Protein AF-A0A8I0FD23-F1 (afdb_monomer)

Nearest PDB structures (foldseek):
  3d9x-assembly1_B  TM=8.417E-01  e=7.459E-08  Bartonella henselae
  4lgo-assembly1_B  TM=8.859E-01  e=2.316E-07  Bartonella quintana
  3wpr-assembly1_C  TM=4.868E-01  e=1.868E-06  Acinetobacter sp. Tol 5
  3wpa-assembly1_A  TM=4.694E-01  e=5.800E-06  Acinetobacter sp. Tol 5
  3wpr-assembly1_B  TM=4.023E-01  e=1.562E-06  Acinetobacter sp. Tol 5

pLDDT: mean 94.12, std 9.34, range [46.56, 98.88]

Mean predicted aligned error: 7.98 Å

Sequence (191 aa):
VTNAAAAQNTANTAVTNAAAAQATADKGLNFSVNGGTADNVKLGETVNFADGTNTTAVYDPATNTYKYNVNDNIALTNAGSLTVGNTKVDNSGLTITGGPSVTTAGINAGNQKITNVTAGTISATSTDAVNGSQLNTTNQNVTTAQNTANTAVTNAAAAQNTANTAVTNAAAAQATADKGLNFSVNGGTAA

Organism: Acinetobacter baumannii (NCBI:txid470)

Secondary structure (DSSP, 8-state):
-HHHHHHHHHHHHHHHHHHHHHHHHTT-EEE-STT-PPEEE-TT--------SSEEEEEETTTTEEEEEE-SS----TT--EEETTEEEETTEEEETTS-EEETTEEE-TT------PPPP-STT--SPP-HHHHHHHHHHHHHHHHHHHHHHHHHHHHHHHHHHHHHHHHHHHHHHHHHT----------

Structure (mmCIF, N/CA/C/O backbone):
data_AF-A0A8I0FD23-F1
#
_entry.id   AF-A0A8I0FD23-F1
#
loop_
_atom_site.group_PDB
_atom_site.id
_atom_site.type_symbol
_atom_site.label_atom_id
_atom_site.label_alt_id
_atom_site.label_comp_id
_atom_site.label_asym_id
_atom_site.label_entity_id
_atom_site.label_seq_id
_atom_site.pdbx_PDB_ins_code
_atom_site.Cartn_x
_atom_site.Cartn_y
_atom_site.Cartn_z
_atom_site.occupancy
_atom_site.B_iso_or_equiv
_atom_site.auth_seq_id
_atom_site.auth_comp_id
_atom_site.auth_asym_id
_atom_site.auth_atom_id
_atom_site.pdbx_PDB_model_num
ATOM 1 N N . VAL A 1 1 ? 52.665 -0.390 -78.648 1.00 62.88 1 VAL A N 1
ATOM 2 C CA . VAL A 1 1 ? 52.697 -1.341 -77.507 1.00 62.88 1 VAL A CA 1
ATOM 3 C C . VAL A 1 1 ? 52.787 -0.617 -76.157 1.00 62.88 1 VAL A C 1
ATOM 5 O O . VAL A 1 1 ? 52.050 -0.968 -75.249 1.00 62.88 1 VAL A O 1
ATOM 8 N N . THR A 1 2 ? 53.585 0.451 -76.034 1.00 75.06 2 THR A N 1
ATOM 9 C CA . THR A 1 2 ? 53.741 1.278 -74.813 1.00 75.06 2 THR A CA 1
ATOM 10 C C . THR A 1 2 ? 52.455 1.949 -74.311 1.00 75.06 2 THR A C 1
ATOM 12 O O . THR A 1 2 ? 52.159 1.868 -73.123 1.00 75.06 2 THR A O 1
ATOM 15 N N . ASN A 1 3 ? 51.638 2.532 -75.196 1.00 83.94 3 ASN A N 1
ATOM 16 C CA . ASN A 1 3 ? 50.387 3.196 -74.784 1.00 83.94 3 ASN A CA 1
ATOM 17 C C . ASN A 1 3 ? 49.337 2.213 -74.232 1.00 83.94 3 ASN A C 1
ATOM 19 O O . ASN A 1 3 ? 48.588 2.559 -73.323 1.00 83.94 3 ASN A O 1
ATOM 23 N N . ALA A 1 4 ? 49.309 0.976 -74.744 1.00 91.50 4 ALA A N 1
ATOM 24 C CA . ALA A 1 4 ? 48.395 -0.066 -74.273 1.00 91.50 4 ALA A CA 1
ATOM 25 C C . ALA A 1 4 ? 48.777 -0.570 -72.870 1.00 91.50 4 ALA A C 1
ATOM 27 O O . ALA A 1 4 ? 47.907 -0.739 -72.021 1.00 91.50 4 ALA A O 1
ATOM 28 N N . ALA A 1 5 ? 50.077 -0.737 -72.598 1.00 92.12 5 ALA A N 1
ATOM 29 C CA . ALA A 1 5 ? 50.572 -1.135 -71.280 1.00 92.12 5 ALA A CA 1
ATOM 30 C C . ALA A 1 5 ? 50.314 -0.059 -70.208 1.00 92.12 5 ALA A C 1
ATOM 32 O O . ALA A 1 5 ? 49.890 -0.377 -69.099 1.00 92.12 5 ALA A O 1
ATOM 33 N N . ALA A 1 6 ? 50.512 1.222 -70.542 1.00 93.56 6 ALA A N 1
ATOM 34 C CA . ALA A 1 6 ? 50.201 2.329 -69.637 1.00 93.56 6 ALA A CA 1
ATOM 35 C C . ALA A 1 6 ? 48.700 2.387 -69.298 1.00 93.56 6 ALA A C 1
ATOM 37 O O . ALA A 1 6 ? 48.343 2.474 -68.124 1.00 93.56 6 ALA A O 1
ATOM 38 N N . ALA A 1 7 ? 47.826 2.256 -70.304 1.00 95.00 7 ALA A N 1
ATOM 39 C CA . ALA A 1 7 ? 46.378 2.209 -70.101 1.00 95.00 7 ALA A CA 1
ATOM 40 C C . ALA A 1 7 ? 45.951 1.021 -69.220 1.00 95.00 7 ALA A C 1
ATOM 42 O O . ALA A 1 7 ? 45.125 1.183 -68.322 1.00 95.00 7 ALA A O 1
ATOM 43 N N . GLN A 1 8 ? 46.552 -0.156 -69.427 1.00 96.06 8 GLN A N 1
ATOM 44 C CA . GLN A 1 8 ? 46.300 -1.329 -68.592 1.00 96.06 8 GLN A CA 1
ATOM 45 C C . GLN A 1 8 ? 46.730 -1.109 -67.134 1.00 96.06 8 GLN A C 1
ATOM 47 O O . GLN A 1 8 ? 45.977 -1.448 -66.224 1.00 96.06 8 GLN A O 1
ATOM 52 N N . ASN A 1 9 ? 47.888 -0.490 -66.891 1.00 95.56 9 ASN A N 1
ATOM 53 C CA . ASN A 1 9 ? 48.334 -0.170 -65.533 1.00 95.56 9 ASN A CA 1
ATOM 54 C C . ASN A 1 9 ? 47.385 0.809 -64.831 1.00 95.56 9 ASN A C 1
ATOM 56 O O . ASN A 1 9 ? 47.021 0.584 -63.679 1.00 95.56 9 ASN A O 1
ATOM 60 N N . THR A 1 10 ? 46.933 1.862 -65.519 1.00 96.44 10 THR A N 1
ATOM 61 C CA . THR A 1 10 ? 45.932 2.789 -64.970 1.00 96.44 10 THR A CA 1
ATOM 62 C C . THR A 1 10 ? 44.624 2.070 -64.633 1.00 96.44 10 THR A C 1
ATOM 64 O O . THR A 1 10 ? 44.081 2.287 -63.550 1.00 96.44 10 THR A O 1
ATOM 67 N N . ALA A 1 11 ? 44.143 1.180 -65.509 1.00 97.12 11 ALA A N 1
ATOM 68 C CA . ALA A 1 11 ? 42.941 0.386 -65.258 1.00 97.12 11 ALA A CA 1
ATOM 69 C C . ALA A 1 11 ? 43.103 -0.541 -64.039 1.00 97.12 11 ALA A C 1
ATOM 71 O O . ALA A 1 11 ? 42.230 -0.574 -63.174 1.00 97.12 11 ALA A O 1
ATOM 72 N N . ASN A 1 12 ? 44.241 -1.228 -63.916 1.00 96.88 12 ASN A N 1
ATOM 73 C CA . ASN A 1 12 ? 44.537 -2.092 -62.770 1.00 96.88 12 ASN A CA 1
ATOM 74 C C . ASN A 1 12 ? 44.584 -1.304 -61.451 1.00 96.88 12 ASN A C 1
ATOM 76 O O . ASN A 1 12 ? 44.035 -1.752 -60.441 1.00 96.88 12 ASN A O 1
ATOM 80 N N . THR A 1 13 ? 45.184 -0.109 -61.458 1.00 97.94 13 THR A N 1
ATOM 81 C CA . THR A 1 13 ? 45.195 0.793 -60.296 1.00 97.94 13 THR A CA 1
ATOM 82 C C . THR A 1 13 ? 43.781 1.238 -59.928 1.00 97.94 13 THR A C 1
ATOM 84 O O . THR A 1 13 ? 43.418 1.211 -58.755 1.00 97.94 13 THR A O 1
ATOM 87 N N . ALA A 1 14 ? 42.952 1.597 -60.912 1.00 97.81 14 ALA A N 1
ATOM 88 C CA . ALA A 1 14 ? 41.566 1.990 -60.668 1.00 97.81 14 ALA A CA 1
ATOM 89 C C . ALA A 1 14 ? 40.742 0.846 -60.050 1.00 97.81 14 ALA A C 1
ATOM 91 O O . ALA A 1 14 ? 40.029 1.071 -59.074 1.00 97.81 14 ALA A O 1
ATOM 92 N N . VAL A 1 15 ? 40.889 -0.383 -60.555 1.00 98.00 15 VAL A N 1
ATOM 93 C CA . VAL A 1 15 ? 40.237 -1.579 -59.991 1.00 98.00 15 VAL A CA 1
ATOM 94 C C . VAL A 1 15 ? 40.710 -1.847 -58.561 1.00 98.00 15 VAL A C 1
ATOM 96 O O . VAL A 1 15 ? 39.890 -2.097 -57.681 1.00 98.00 15 VAL A O 1
ATOM 99 N N . THR A 1 16 ? 42.017 -1.740 -58.305 1.00 98.06 16 THR A N 1
ATOM 100 C CA . THR A 1 16 ? 42.590 -1.915 -56.959 1.00 98.06 16 THR A CA 1
ATOM 101 C C . THR A 1 16 ? 42.028 -0.883 -55.982 1.00 98.06 16 THR A C 1
ATOM 103 O O . THR A 1 16 ? 41.603 -1.232 -54.881 1.00 98.06 16 THR A O 1
ATOM 106 N N . ASN A 1 17 ? 41.952 0.381 -56.403 1.00 98.00 17 ASN A N 1
ATOM 107 C CA . ASN A 1 17 ? 41.389 1.455 -55.591 1.00 98.00 17 ASN A CA 1
ATOM 108 C C . ASN A 1 17 ? 39.891 1.244 -55.331 1.00 98.00 17 ASN A C 1
ATOM 110 O O . ASN A 1 17 ? 39.439 1.446 -54.206 1.00 98.00 17 ASN A O 1
ATOM 114 N N . ALA A 1 18 ? 39.128 0.798 -56.335 1.00 98.19 18 ALA A N 1
ATOM 115 C CA . ALA A 1 18 ? 37.709 0.487 -56.183 1.00 98.19 18 ALA A CA 1
ATOM 116 C C . ALA A 1 18 ? 37.480 -0.669 -55.195 1.00 98.19 18 ALA A C 1
ATOM 118 O O . ALA A 1 18 ? 36.626 -0.563 -54.318 1.00 98.19 18 ALA A O 1
ATOM 119 N N . ALA A 1 19 ? 38.282 -1.734 -55.273 1.00 97.94 19 ALA A N 1
ATOM 120 C CA . ALA A 1 19 ? 38.214 -2.852 -54.334 1.00 97.94 19 ALA A CA 1
ATOM 121 C C . ALA A 1 19 ? 38.568 -2.427 -52.898 1.00 97.94 19 ALA A C 1
ATOM 123 O O . ALA A 1 19 ? 37.892 -2.824 -51.951 1.00 97.94 19 ALA A O 1
ATOM 124 N N . ALA A 1 20 ? 39.589 -1.580 -52.723 1.00 98.00 20 ALA A N 1
ATOM 125 C CA . ALA A 1 20 ? 39.961 -1.045 -51.413 1.00 98.00 20 ALA A CA 1
ATOM 126 C C . ALA A 1 20 ? 38.875 -0.123 -50.825 1.00 98.00 20 ALA A C 1
ATOM 128 O O . ALA A 1 20 ? 38.593 -0.177 -49.624 1.00 98.00 20 ALA A O 1
ATOM 129 N N . ALA A 1 21 ? 38.242 0.700 -51.668 1.00 96.81 21 ALA A N 1
ATOM 130 C CA . ALA A 1 21 ? 37.115 1.539 -51.277 1.00 96.81 21 ALA A CA 1
ATOM 131 C C . ALA A 1 21 ? 35.906 0.688 -50.862 1.00 96.81 21 ALA A C 1
ATOM 133 O O . ALA A 1 21 ? 35.333 0.934 -49.803 1.00 96.81 21 ALA A O 1
ATOM 134 N N . GLN A 1 22 ? 35.586 -0.357 -51.631 1.00 96.25 22 GLN A N 1
ATOM 135 C CA . GLN A 1 22 ? 34.524 -1.307 -51.303 1.00 96.25 22 GLN A CA 1
ATOM 136 C C . GLN A 1 22 ? 34.799 -2.014 -49.971 1.00 96.25 22 GLN A C 1
ATOM 138 O O . GLN A 1 22 ? 33.958 -1.974 -49.083 1.00 96.25 22 GLN A O 1
ATOM 143 N N . ALA A 1 23 ? 36.006 -2.551 -49.769 1.00 96.00 23 ALA A N 1
ATOM 144 C CA . ALA A 1 23 ? 36.390 -3.191 -48.509 1.00 96.00 23 ALA A CA 1
ATOM 145 C C . ALA A 1 23 ? 36.341 -2.230 -47.308 1.00 96.00 23 ALA A C 1
ATOM 147 O O . ALA A 1 23 ? 36.147 -2.659 -46.174 1.00 96.00 23 ALA A O 1
ATOM 148 N N . THR A 1 24 ? 36.536 -0.928 -47.535 1.00 95.12 24 THR A N 1
ATOM 149 C CA . THR A 1 24 ? 36.392 0.098 -46.493 1.00 95.12 24 THR A CA 1
ATOM 150 C C . THR A 1 24 ? 34.924 0.406 -46.211 1.00 95.12 24 THR A C 1
ATOM 152 O O . THR A 1 24 ? 34.553 0.494 -45.045 1.00 95.12 24 THR A O 1
ATOM 155 N N . ALA A 1 25 ? 34.084 0.517 -47.243 1.00 95.44 25 ALA A N 1
ATOM 156 C CA . ALA A 1 25 ? 32.638 0.683 -47.09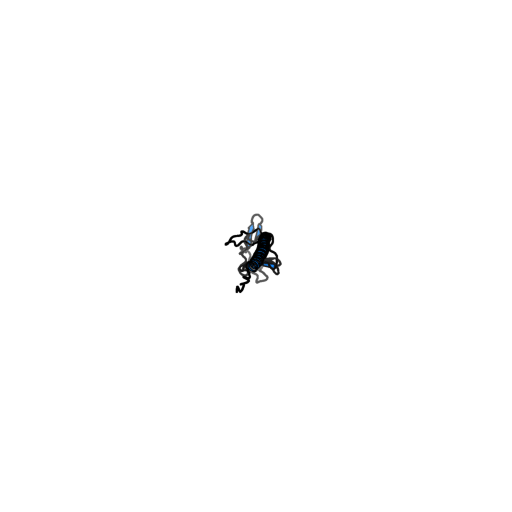9 1.00 95.44 25 ALA A CA 1
ATOM 157 C C . ALA A 1 25 ? 31.988 -0.524 -46.396 1.00 95.44 25 ALA A C 1
ATOM 159 O O . ALA A 1 25 ? 31.153 -0.341 -45.512 1.00 95.44 25 ALA A O 1
ATOM 160 N N . ASP A 1 26 ? 32.438 -1.740 -46.719 1.00 93.62 26 ASP A N 1
ATOM 161 C CA . ASP A 1 26 ? 31.982 -2.998 -46.116 1.00 93.62 26 ASP A CA 1
ATOM 162 C C . ASP A 1 26 ? 32.380 -3.151 -44.642 1.00 93.62 26 ASP A C 1
ATOM 164 O O . ASP A 1 26 ? 31.841 -4.017 -43.960 1.00 93.62 26 ASP A O 1
ATOM 168 N N . LYS A 1 27 ? 33.288 -2.318 -44.110 1.00 94.31 27 LYS A N 1
ATOM 169 C CA . LYS A 1 27 ? 33.536 -2.300 -42.659 1.00 94.31 27 LYS A CA 1
ATOM 170 C C . LYS A 1 27 ? 32.329 -1.775 -41.885 1.00 94.31 27 LYS A C 1
ATOM 172 O O . LYS A 1 27 ? 32.144 -2.210 -40.750 1.00 94.31 27 LYS A O 1
ATOM 177 N N . GLY A 1 28 ? 31.530 -0.885 -42.484 1.00 94.25 28 GLY A N 1
ATOM 178 C CA . GLY A 1 28 ? 30.305 -0.348 -41.890 1.00 94.25 28 GLY A CA 1
ATOM 179 C C . GLY A 1 28 ? 30.484 0.191 -40.466 1.00 94.25 28 GLY A C 1
ATOM 180 O O . GLY A 1 28 ? 31.562 0.653 -40.078 1.00 94.25 28 GLY A O 1
ATOM 181 N N . LEU A 1 29 ? 29.411 0.109 -39.681 1.00 96.50 29 LEU A N 1
ATOM 182 C CA . LEU A 1 29 ? 29.404 0.322 -38.237 1.00 96.50 29 LEU A CA 1
ATOM 183 C C . LEU A 1 29 ? 28.932 -0.954 -37.538 1.00 96.50 29 LEU A C 1
ATOM 185 O O . LEU A 1 29 ? 27.908 -1.522 -37.898 1.00 96.50 29 LEU A O 1
ATOM 189 N N . ASN A 1 30 ? 29.662 -1.395 -36.516 1.00 95.06 30 ASN A N 1
ATOM 190 C CA . ASN A 1 30 ? 29.306 -2.587 -35.749 1.00 95.06 30 ASN A CA 1
ATOM 191 C C . ASN A 1 30 ? 28.541 -2.200 -34.477 1.00 95.06 30 ASN A C 1
ATOM 193 O O . ASN A 1 30 ? 29.100 -1.517 -33.617 1.00 95.06 30 ASN A O 1
ATOM 197 N N . PHE A 1 31 ? 27.303 -2.673 -34.327 1.00 95.94 31 PHE A N 1
ATOM 198 C CA . PHE A 1 31 ? 26.481 -2.488 -33.128 1.00 95.94 31 PHE A CA 1
ATOM 199 C C . PHE A 1 31 ? 26.349 -3.810 -32.376 1.00 95.94 31 PHE A C 1
ATOM 201 O O . PHE A 1 31 ? 25.935 -4.811 -32.943 1.00 95.94 31 PHE A O 1
ATOM 208 N N . SER A 1 32 ? 26.677 -3.828 -31.085 1.00 96.25 32 SER A N 1
ATOM 209 C CA . SER A 1 32 ? 26.458 -4.997 -30.225 1.00 96.25 32 SER A CA 1
ATOM 210 C C . SER A 1 32 ? 25.665 -4.591 -28.990 1.00 96.25 32 SER A C 1
ATOM 212 O O . SER A 1 32 ? 25.827 -3.488 -28.468 1.00 96.25 32 SER A O 1
ATOM 214 N N . VAL A 1 33 ? 24.802 -5.488 -28.520 1.00 95.00 33 VAL A N 1
ATOM 215 C CA . VAL A 1 33 ? 24.004 -5.288 -27.307 1.00 95.00 33 VAL A CA 1
ATOM 216 C C . VAL A 1 33 ? 24.545 -6.213 -26.227 1.00 95.00 33 VAL A C 1
ATOM 218 O O . VAL A 1 33 ? 24.646 -7.420 -26.440 1.00 95.00 33 VAL A O 1
ATOM 221 N N . ASN A 1 34 ? 24.913 -5.645 -25.075 1.00 94.69 34 ASN A N 1
ATOM 222 C CA . ASN A 1 34 ? 25.415 -6.377 -23.905 1.00 94.69 34 ASN A CA 1
ATOM 223 C C . ASN A 1 34 ? 26.571 -7.351 -24.218 1.00 94.69 34 ASN A C 1
ATOM 225 O O . ASN A 1 34 ? 26.647 -8.435 -23.646 1.00 94.69 34 ASN A O 1
ATOM 229 N N . GLY A 1 35 ? 27.461 -6.977 -25.145 1.00 94.00 35 GLY A N 1
ATOM 230 C CA . GLY A 1 35 ? 28.606 -7.803 -25.544 1.00 94.00 35 GLY A CA 1
ATOM 231 C C . GLY A 1 35 ? 28.260 -9.031 -26.398 1.00 94.00 35 GLY A C 1
ATOM 232 O O . GLY A 1 35 ? 29.106 -9.907 -26.554 1.00 94.00 35 GLY A O 1
ATOM 233 N N . GLY A 1 36 ? 27.038 -9.116 -26.935 1.00 96.62 36 GLY A N 1
ATOM 234 C CA . GLY A 1 36 ? 26.638 -10.156 -27.885 1.00 96.62 36 GLY A CA 1
ATOM 235 C C . GLY A 1 36 ? 27.258 -9.993 -29.279 1.00 96.62 36 GLY A C 1
ATOM 236 O O . GLY A 1 36 ? 28.095 -9.121 -29.517 1.00 96.62 36 GLY A O 1
ATOM 237 N N . THR A 1 37 ? 26.824 -10.835 -30.222 1.00 96.88 37 THR A N 1
ATOM 238 C CA . THR A 1 37 ? 27.234 -10.753 -31.633 1.00 96.88 37 THR A CA 1
ATOM 239 C C . THR A 1 37 ? 26.943 -9.367 -32.199 1.00 96.88 37 THR A C 1
ATOM 241 O O . THR A 1 37 ? 25.845 -8.841 -32.022 1.00 96.88 37 THR A O 1
ATOM 244 N N . ALA A 1 38 ? 27.933 -8.779 -32.871 1.00 96.44 38 ALA A N 1
ATOM 245 C CA . ALA A 1 38 ? 27.762 -7.491 -33.520 1.00 96.44 38 ALA A CA 1
ATOM 246 C C . ALA A 1 38 ? 26.942 -7.626 -34.808 1.00 96.44 38 ALA A C 1
ATOM 248 O O . ALA A 1 38 ? 27.197 -8.519 -35.617 1.00 96.44 38 ALA A O 1
ATOM 249 N N . ASP A 1 39 ? 26.006 -6.705 -34.998 1.00 96.25 39 ASP A N 1
ATOM 250 C CA . ASP A 1 39 ? 25.360 -6.436 -36.273 1.00 96.25 39 ASP A CA 1
ATOM 251 C C . ASP A 1 39 ? 26.203 -5.426 -37.061 1.00 96.25 39 ASP A C 1
ATOM 253 O O . ASP A 1 39 ? 26.568 -4.368 -36.535 1.00 96.25 39 ASP A O 1
ATOM 257 N N . ASN A 1 40 ? 26.564 -5.776 -38.296 1.00 95.62 40 ASN A N 1
ATOM 258 C CA . ASN A 1 40 ? 27.386 -4.935 -39.160 1.00 95.62 40 ASN A CA 1
ATOM 259 C C . ASN A 1 40 ? 26.484 -4.106 -40.072 1.00 95.62 40 ASN A C 1
ATOM 261 O O . ASN A 1 40 ? 26.098 -4.556 -41.147 1.00 95.62 40 ASN A O 1
ATOM 265 N N . VAL A 1 41 ? 26.187 -2.885 -39.636 1.00 96.81 41 VAL A N 1
ATOM 266 C CA . VAL A 1 41 ? 25.346 -1.941 -40.367 1.00 96.81 41 VAL A CA 1
ATOM 267 C C . VAL A 1 41 ? 26.162 -1.308 -41.487 1.00 96.81 41 VAL A C 1
ATOM 269 O O . VAL A 1 41 ? 27.116 -0.558 -41.240 1.00 96.81 41 VAL A O 1
ATOM 272 N N . LYS A 1 42 ? 25.800 -1.604 -42.731 1.00 94.50 42 LYS A N 1
ATOM 273 C CA . LYS A 1 42 ? 26.497 -1.102 -43.921 1.00 94.50 42 LYS A CA 1
ATOM 274 C C . LYS A 1 42 ? 26.113 0.339 -44.242 1.00 94.50 42 LYS A C 1
ATOM 276 O O . LYS A 1 42 ? 25.090 0.862 -43.805 1.00 94.50 42 LYS A O 1
ATOM 281 N N . LEU A 1 43 ? 26.934 1.003 -45.059 1.00 95.00 43 LEU A N 1
ATOM 282 C CA . LEU A 1 43 ? 26.605 2.340 -45.557 1.00 95.00 43 LEU A CA 1
ATOM 283 C C . LEU A 1 43 ? 25.284 2.311 -46.344 1.00 95.00 43 LEU A C 1
ATOM 285 O O . LEU A 1 43 ? 25.144 1.553 -47.301 1.00 95.00 43 LEU A O 1
ATOM 289 N N . GLY A 1 44 ? 24.339 3.166 -45.947 1.00 92.75 44 GLY A N 1
ATOM 290 C CA . GLY A 1 44 ? 23.003 3.256 -46.544 1.00 92.75 44 GLY A CA 1
ATOM 291 C C . GLY A 1 44 ? 21.928 2.420 -45.841 1.00 92.75 44 GLY A C 1
ATOM 292 O O . GLY A 1 44 ? 20.749 2.600 -46.139 1.00 92.75 44 GLY A O 1
ATOM 293 N N . GLU A 1 45 ? 22.296 1.557 -44.891 1.00 96.25 45 GLU A N 1
ATOM 294 C CA . GLU A 1 45 ? 21.323 0.865 -44.042 1.00 96.25 45 GLU A CA 1
ATOM 295 C C . GLU A 1 45 ? 20.741 1.800 -42.970 1.00 96.25 45 GLU A C 1
ATOM 297 O O . GLU A 1 45 ? 21.354 2.789 -42.566 1.00 96.25 45 GLU A O 1
ATOM 302 N N . THR A 1 46 ? 19.524 1.492 -42.517 1.00 94.25 46 THR A N 1
ATOM 303 C CA . THR A 1 46 ? 18.823 2.253 -41.474 1.00 94.25 46 THR A CA 1
ATOM 304 C C . THR A 1 46 ? 18.763 1.442 -40.190 1.00 94.25 46 THR A C 1
ATOM 306 O O . THR A 1 46 ? 18.254 0.324 -40.188 1.00 94.25 46 THR A O 1
ATOM 309 N N . VAL A 1 47 ? 19.210 2.036 -39.083 1.00 93.88 47 VAL A N 1
ATOM 310 C CA . VAL A 1 47 ? 18.998 1.496 -37.735 1.00 93.88 47 VAL A CA 1
ATOM 311 C C . VAL A 1 47 ? 17.732 2.116 -37.160 1.00 93.88 47 VAL A C 1
ATOM 313 O O . VAL A 1 47 ? 17.635 3.336 -37.042 1.00 93.88 47 VAL A O 1
ATOM 316 N N . ASN A 1 48 ? 16.762 1.278 -36.800 1.00 93.06 48 ASN A N 1
ATOM 317 C CA . ASN A 1 48 ? 15.512 1.732 -36.202 1.00 93.06 48 ASN A CA 1
ATOM 318 C C . ASN A 1 48 ? 15.570 1.635 -34.670 1.00 93.06 48 ASN A C 1
ATOM 320 O O . ASN A 1 48 ? 15.754 0.546 -34.128 1.00 93.06 48 ASN A O 1
ATOM 324 N N . PHE A 1 49 ? 15.355 2.754 -33.976 1.00 93.56 49 PHE A N 1
ATOM 325 C CA . PHE A 1 49 ? 15.165 2.781 -32.524 1.00 93.56 49 PHE A CA 1
ATOM 326 C C . PHE A 1 49 ? 13.667 2.734 -32.233 1.00 93.56 49 PHE A C 1
ATOM 328 O O . PHE A 1 49 ? 12.954 3.699 -32.488 1.00 93.56 49 PHE A O 1
ATOM 335 N N . ALA A 1 50 ? 13.191 1.589 -31.753 1.00 94.75 50 ALA A N 1
ATOM 336 C CA . ALA A 1 50 ? 11.780 1.372 -31.465 1.00 94.75 50 ALA A CA 1
ATOM 337 C C . ALA A 1 50 ? 11.462 1.603 -29.984 1.00 94.75 50 ALA A C 1
ATOM 339 O O . ALA A 1 50 ? 12.311 1.397 -29.112 1.00 94.75 50 ALA A O 1
ATOM 340 N N . ASP A 1 51 ? 10.210 1.959 -29.709 1.00 96.44 51 ASP A N 1
ATOM 341 C CA . ASP A 1 51 ? 9.677 1.981 -28.352 1.00 96.44 51 ASP A CA 1
ATOM 342 C C . ASP A 1 51 ? 9.712 0.576 -27.731 1.00 96.44 51 ASP A C 1
ATOM 344 O O . ASP A 1 51 ? 9.456 -0.441 -28.384 1.00 96.44 51 ASP A O 1
ATOM 348 N N . GLY A 1 52 ? 10.016 0.528 -26.438 1.00 93.75 52 GLY A N 1
ATOM 349 C CA . GLY A 1 52 ? 9.849 -0.657 -25.609 1.00 93.75 52 GLY A CA 1
ATOM 350 C C . GLY A 1 52 ? 8.507 -0.624 -24.880 1.00 93.75 52 GLY A C 1
ATOM 351 O O . GLY A 1 52 ? 7.769 0.355 -24.931 1.00 93.75 52 GLY A O 1
ATOM 352 N N . THR A 1 53 ? 8.202 -1.665 -24.104 1.00 93.50 53 THR A N 1
ATOM 353 C CA . THR A 1 53 ? 6.981 -1.688 -23.274 1.00 93.50 53 THR A CA 1
ATOM 354 C C . THR A 1 53 ? 6.893 -0.491 -22.317 1.00 93.50 53 THR A C 1
ATOM 356 O O . THR A 1 53 ? 5.812 0.044 -22.091 1.00 93.50 53 THR A O 1
ATOM 359 N N . ASN A 1 54 ? 8.033 -0.070 -21.764 1.00 95.25 54 ASN A N 1
ATOM 360 C CA . ASN A 1 54 ? 8.126 0.931 -20.697 1.00 95.25 54 ASN A CA 1
ATOM 361 C C . ASN A 1 54 ? 8.982 2.149 -21.072 1.00 95.25 54 ASN A C 1
ATOM 363 O O . ASN A 1 54 ? 9.202 3.021 -20.232 1.00 95.25 54 ASN A O 1
ATOM 367 N N . THR A 1 55 ? 9.496 2.201 -22.300 1.00 97.06 55 THR A N 1
ATOM 368 C CA . THR A 1 55 ? 10.398 3.260 -22.759 1.00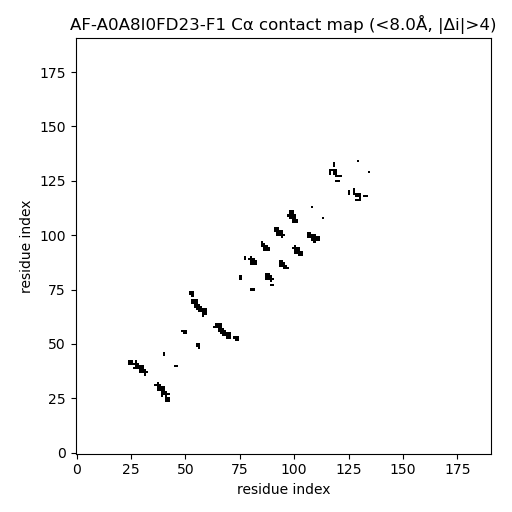 97.06 55 THR A CA 1
ATOM 369 C C . THR A 1 55 ? 10.004 3.738 -24.140 1.00 97.06 55 THR A C 1
ATOM 371 O O . THR A 1 55 ? 9.626 2.926 -24.979 1.00 97.06 55 THR A O 1
ATOM 374 N N . THR A 1 56 ? 10.180 5.026 -24.399 1.00 97.06 56 THR A N 1
ATOM 375 C CA . THR A 1 56 ? 9.999 5.627 -25.723 1.00 97.06 56 THR A CA 1
ATOM 376 C C . THR A 1 56 ? 11.323 6.093 -26.305 1.00 97.06 56 THR A C 1
ATOM 378 O O . THR A 1 56 ? 12.252 6.429 -25.562 1.00 97.06 56 THR A O 1
ATOM 381 N N . ALA A 1 57 ? 11.396 6.122 -27.632 1.00 97.56 57 ALA A N 1
ATOM 382 C CA . ALA A 1 57 ? 12.489 6.695 -28.400 1.00 97.56 57 ALA A CA 1
ATOM 383 C C . ALA A 1 57 ? 11.920 7.652 -29.459 1.00 97.56 57 ALA A C 1
ATOM 385 O O . ALA A 1 57 ? 11.151 7.254 -30.329 1.00 97.56 57 ALA A O 1
ATOM 386 N N . VAL A 1 58 ? 12.301 8.930 -29.403 1.00 96.38 58 VAL A N 1
ATOM 387 C CA . VAL A 1 58 ? 11.799 9.962 -30.325 1.00 96.38 58 VAL A CA 1
ATOM 388 C C . VAL A 1 58 ? 12.961 10.715 -30.958 1.00 96.38 58 VAL A C 1
ATOM 390 O O . VAL A 1 58 ? 13.822 11.246 -30.256 1.00 96.38 58 VAL A O 1
ATOM 393 N N . TYR A 1 59 ? 12.966 10.807 -32.288 1.00 96.44 59 TYR A N 1
ATOM 394 C CA . TYR A 1 59 ? 13.881 11.679 -33.020 1.00 96.44 59 TYR A CA 1
ATOM 395 C C . TYR A 1 59 ? 13.313 13.100 -33.120 1.00 96.44 59 TYR A C 1
ATOM 397 O O . TYR A 1 59 ? 12.198 13.305 -33.598 1.00 96.44 59 TYR A O 1
ATOM 405 N N . ASP A 1 60 ? 14.096 14.083 -32.682 1.00 96.81 60 ASP A N 1
ATOM 406 C CA . ASP A 1 60 ? 13.808 15.506 -32.819 1.00 96.81 60 ASP A CA 1
ATOM 407 C C . ASP A 1 60 ? 14.676 16.107 -33.944 1.00 96.81 60 ASP A C 1
ATOM 409 O O . ASP A 1 60 ? 15.867 16.375 -33.730 1.00 96.81 60 ASP A O 1
ATOM 413 N N . PRO A 1 61 ? 14.106 16.348 -35.142 1.00 96.62 61 PRO A N 1
ATOM 414 C CA . PRO A 1 61 ? 14.856 16.865 -36.285 1.00 96.62 61 PRO A CA 1
ATOM 415 C C . PRO A 1 61 ? 15.295 18.322 -36.118 1.00 96.62 61 PRO A C 1
ATOM 417 O O . PRO A 1 61 ? 16.245 18.742 -36.773 1.00 96.62 61 PRO A O 1
ATOM 420 N N . ALA A 1 62 ? 14.648 19.103 -35.246 1.00 97.62 62 ALA A N 1
ATOM 421 C CA . ALA A 1 62 ? 15.006 20.507 -35.050 1.00 97.62 62 ALA A CA 1
ATOM 422 C C . ALA A 1 62 ? 16.346 20.655 -34.315 1.00 97.62 62 ALA A C 1
ATOM 424 O O . ALA A 1 62 ? 17.083 21.613 -34.542 1.00 97.62 62 ALA A O 1
ATOM 425 N N . THR A 1 63 ? 16.662 19.697 -33.441 1.00 97.06 63 THR A N 1
ATOM 426 C CA . THR A 1 63 ? 17.900 19.678 -32.647 1.00 97.06 63 THR A CA 1
ATOM 427 C C . THR A 1 63 ? 18.867 18.573 -33.066 1.00 97.06 63 THR A C 1
ATOM 429 O O . THR A 1 63 ? 19.979 18.509 -32.546 1.00 97.06 63 THR A O 1
ATOM 432 N N . ASN A 1 64 ? 18.460 17.715 -34.005 1.00 96.19 64 ASN A N 1
ATOM 433 C CA . ASN A 1 64 ? 19.165 16.496 -34.382 1.00 96.19 64 ASN A CA 1
ATOM 434 C C . ASN A 1 64 ? 19.485 15.603 -33.164 1.00 96.19 64 ASN A C 1
ATOM 436 O O . ASN A 1 64 ? 20.607 15.117 -33.011 1.00 96.19 64 ASN A O 1
ATOM 440 N N . THR A 1 65 ? 18.503 15.415 -32.274 1.00 96.62 65 THR A N 1
ATOM 441 C CA . THR A 1 65 ? 18.651 14.607 -31.052 1.00 96.62 65 THR A CA 1
ATOM 442 C C . THR A 1 65 ? 17.715 13.408 -31.038 1.00 96.62 65 THR A C 1
ATOM 444 O O . THR A 1 65 ? 16.606 13.455 -31.562 1.00 96.62 65 THR A O 1
ATOM 447 N N . TYR A 1 66 ? 18.162 12.330 -30.399 1.00 95.88 66 TYR A N 1
ATOM 448 C CA . TYR A 1 66 ? 17.341 11.164 -30.087 1.00 95.88 66 TYR A CA 1
ATOM 449 C C . TYR A 1 66 ? 17.044 11.193 -28.591 1.00 95.88 66 TYR A C 1
ATOM 451 O O . TYR A 1 66 ? 17.961 11.133 -27.770 1.00 95.88 66 TYR A O 1
ATOM 459 N N . LYS A 1 67 ? 15.771 11.347 -28.241 1.00 95.56 67 LYS A N 1
ATOM 460 C CA . LYS A 1 67 ? 15.295 11.435 -26.862 1.00 95.56 67 LYS A CA 1
ATOM 461 C C . LYS A 1 67 ? 14.784 10.076 -26.424 1.00 95.56 67 LYS A C 1
ATOM 463 O O . LYS A 1 67 ? 14.042 9.433 -27.160 1.00 95.56 67 LYS A O 1
ATOM 468 N N . TYR A 1 68 ? 15.169 9.683 -25.217 1.00 97.00 68 TYR A N 1
ATOM 469 C CA . TYR A 1 68 ? 14.698 8.465 -24.580 1.00 97.00 68 TYR A CA 1
ATOM 470 C C . TYR A 1 68 ? 14.002 8.822 -23.283 1.00 97.00 68 TYR A C 1
ATOM 472 O O . TYR A 1 68 ? 14.553 9.552 -22.455 1.00 97.00 68 TYR A O 1
ATOM 480 N N . ASN A 1 69 ? 12.807 8.282 -23.100 1.00 96.12 69 ASN A N 1
ATOM 481 C CA . ASN A 1 69 ? 12.000 8.528 -21.921 1.00 96.12 69 ASN A CA 1
ATOM 482 C C . ASN A 1 69 ? 11.492 7.209 -21.351 1.00 96.12 69 ASN A C 1
ATOM 484 O O . ASN A 1 69 ? 11.344 6.210 -22.051 1.00 96.12 69 ASN A O 1
ATOM 488 N N . VAL A 1 70 ? 11.224 7.228 -20.052 1.00 96.75 70 VAL A N 1
ATOM 489 C CA . VAL A 1 70 ? 10.438 6.201 -19.375 1.00 96.75 70 VAL A CA 1
ATOM 490 C C . VAL A 1 70 ? 8.975 6.620 -19.490 1.00 96.75 70 VAL A C 1
ATOM 492 O O . VAL A 1 70 ? 8.670 7.806 -19.363 1.00 96.75 70 VAL A O 1
ATOM 495 N N . ASN A 1 71 ? 8.088 5.673 -19.776 1.00 95.75 71 ASN A N 1
ATOM 496 C CA . ASN A 1 71 ? 6.657 5.947 -19.877 1.00 95.75 71 ASN A CA 1
ATOM 497 C C . ASN A 1 71 ? 6.097 6.397 -18.518 1.00 95.75 71 ASN A C 1
ATOM 499 O O . ASN A 1 71 ? 6.558 5.937 -17.476 1.00 95.75 71 ASN A O 1
ATOM 503 N N . ASP A 1 72 ? 5.057 7.234 -18.520 1.00 95.38 72 ASP A N 1
ATOM 504 C CA . ASP A 1 72 ? 4.382 7.631 -17.273 1.00 95.38 72 ASP A CA 1
ATOM 505 C C . ASP A 1 72 ? 3.808 6.412 -16.533 1.00 95.38 72 ASP A C 1
ATOM 507 O O . ASP A 1 72 ? 3.876 6.312 -15.308 1.00 95.38 72 ASP A O 1
ATOM 511 N N . ASN A 1 73 ? 3.286 5.449 -17.300 1.00 92.44 73 ASN A N 1
ATOM 512 C CA . ASN A 1 73 ? 2.810 4.169 -16.796 1.00 92.44 73 ASN A CA 1
ATOM 513 C C . ASN A 1 73 ? 3.835 3.077 -17.091 1.00 92.44 73 ASN A C 1
ATOM 515 O O . ASN A 1 73 ? 4.206 2.859 -18.246 1.00 92.44 73 ASN A O 1
ATOM 519 N N . ILE A 1 74 ? 4.227 2.347 -16.049 1.00 93.56 74 ILE A N 1
ATOM 520 C CA . ILE A 1 74 ? 5.197 1.259 -16.144 1.00 93.56 74 ILE A CA 1
ATOM 521 C C . ILE A 1 74 ? 4.515 -0.067 -15.851 1.00 93.56 74 ILE A C 1
ATOM 523 O O . ILE A 1 74 ? 4.073 -0.331 -14.734 1.00 93.56 74 ILE A O 1
ATOM 527 N N . ALA A 1 75 ? 4.468 -0.920 -16.869 1.00 90.44 75 ALA A N 1
ATOM 528 C CA . ALA A 1 75 ? 4.013 -2.291 -16.755 1.00 90.44 75 ALA A CA 1
ATOM 529 C C . ALA A 1 75 ? 5.216 -3.190 -16.448 1.00 90.44 75 ALA A C 1
ATOM 531 O O . ALA A 1 75 ? 5.962 -3.609 -17.338 1.00 90.44 75 ALA A O 1
ATOM 532 N N . LEU A 1 76 ? 5.418 -3.487 -15.166 1.00 89.50 76 LEU A N 1
ATOM 533 C CA . LEU A 1 76 ? 6.292 -4.578 -14.750 1.00 89.50 76 LEU A CA 1
ATOM 534 C C . LEU A 1 76 ? 5.493 -5.877 -14.928 1.00 89.50 76 LEU A C 1
ATOM 536 O O . LEU A 1 76 ? 4.391 -6.000 -14.402 1.00 89.50 76 LEU A O 1
ATOM 540 N N . THR A 1 77 ? 5.991 -6.813 -15.739 1.00 83.88 77 THR A N 1
ATOM 541 C CA . THR A 1 77 ? 5.302 -8.092 -15.998 1.00 83.88 77 THR A CA 1
ATOM 542 C C . THR A 1 77 ? 5.161 -8.911 -14.709 1.00 83.88 77 THR A C 1
ATOM 544 O O . THR A 1 77 ? 5.720 -8.553 -13.679 1.00 83.88 77 THR A O 1
ATOM 547 N N . ASN A 1 78 ? 4.468 -10.055 -14.744 1.00 70.81 78 ASN A N 1
ATOM 548 C CA . ASN A 1 78 ? 4.229 -10.878 -13.546 1.00 70.81 78 ASN A CA 1
ATOM 549 C C . ASN A 1 78 ? 5.514 -11.388 -12.842 1.00 70.81 78 ASN A C 1
ATOM 551 O O . ASN A 1 78 ? 5.454 -11.849 -11.707 1.00 70.81 78 ASN A O 1
ATOM 555 N N . ALA A 1 79 ? 6.671 -11.316 -13.513 1.00 76.69 79 ALA A N 1
ATOM 556 C CA . ALA A 1 79 ? 7.990 -11.611 -12.944 1.00 76.69 79 ALA A CA 1
ATOM 557 C C . ALA A 1 79 ? 8.751 -10.355 -12.467 1.00 76.69 79 ALA A C 1
ATOM 559 O O . ALA A 1 79 ? 9.793 -10.468 -11.824 1.00 76.69 79 ALA A O 1
ATOM 560 N N . GLY A 1 80 ? 8.268 -9.163 -12.814 1.00 87.81 80 GLY A N 1
ATOM 561 C CA . GLY A 1 80 ? 8.866 -7.888 -12.452 1.00 87.81 80 GLY A CA 1
ATOM 562 C C . GLY A 1 80 ? 8.487 -7.440 -11.042 1.00 87.81 80 GLY A C 1
ATOM 563 O O . GLY A 1 80 ? 7.450 -7.805 -10.492 1.00 87.81 80 GLY A O 1
ATOM 564 N N . SER A 1 81 ? 9.344 -6.612 -10.453 1.00 93.69 81 SER A N 1
ATOM 565 C CA . SER A 1 81 ? 9.083 -5.947 -9.178 1.00 93.69 81 SER A CA 1
ATOM 566 C C . SER A 1 81 ? 9.802 -4.610 -9.126 1.00 93.69 81 SER A C 1
ATOM 568 O O . SER A 1 81 ? 10.888 -4.479 -9.693 1.00 93.69 81 SER A O 1
ATOM 570 N N . LEU A 1 82 ? 9.243 -3.653 -8.393 1.00 94.94 82 LEU A N 1
ATOM 571 C CA . LEU A 1 82 ? 9.958 -2.451 -7.986 1.00 94.94 82 LEU A CA 1
ATOM 572 C C . LEU A 1 82 ? 10.502 -2.665 -6.575 1.00 94.94 82 LEU A 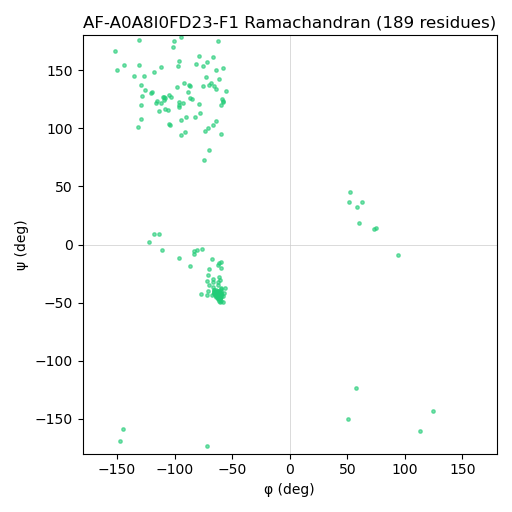C 1
ATOM 574 O O . LEU A 1 82 ? 9.730 -2.851 -5.636 1.00 94.94 82 LEU A O 1
ATOM 578 N N . THR A 1 83 ? 11.822 -2.617 -6.425 1.00 95.44 83 THR A N 1
ATOM 579 C CA . THR A 1 83 ? 12.489 -2.719 -5.123 1.00 95.44 83 THR A CA 1
ATOM 580 C C . THR A 1 83 ? 13.196 -1.406 -4.814 1.00 95.44 83 THR A C 1
ATOM 582 O O . THR A 1 83 ? 14.042 -0.961 -5.588 1.00 95.44 83 THR A O 1
ATOM 585 N N . VAL A 1 84 ? 12.863 -0.793 -3.677 1.00 97.06 84 VAL A N 1
ATOM 586 C CA . VAL A 1 84 ? 13.467 0.451 -3.182 1.00 97.06 84 VAL A CA 1
ATOM 587 C C . VAL A 1 84 ? 13.844 0.255 -1.717 1.00 97.06 84 VAL A C 1
ATOM 589 O O . VAL A 1 84 ? 12.994 0.296 -0.825 1.00 97.06 84 VAL A O 1
ATOM 592 N N . GLY A 1 85 ? 15.130 0.007 -1.462 1.00 97.81 85 GLY A N 1
ATOM 593 C CA . GLY A 1 85 ? 15.597 -0.390 -0.133 1.00 97.81 85 GLY A CA 1
ATOM 594 C C . GLY A 1 85 ? 14.877 -1.656 0.345 1.00 97.81 85 GLY A C 1
ATOM 595 O O . GLY A 1 85 ? 14.886 -2.671 -0.347 1.00 97.81 85 GLY A O 1
ATOM 596 N N . ASN A 1 86 ? 14.221 -1.579 1.506 1.00 98.00 86 ASN A N 1
ATOM 597 C CA . ASN A 1 86 ? 13.456 -2.694 2.078 1.00 98.00 86 ASN A CA 1
ATOM 598 C C . ASN A 1 86 ? 12.034 -2.828 1.511 1.00 98.00 86 ASN A C 1
ATOM 600 O O . ASN A 1 86 ? 11.354 -3.800 1.836 1.00 98.00 86 ASN A O 1
ATOM 604 N N . THR A 1 87 ? 11.566 -1.866 0.712 1.00 98.38 87 THR A N 1
ATOM 605 C CA . THR A 1 87 ? 10.221 -1.887 0.130 1.00 98.38 87 THR A CA 1
ATOM 606 C C . THR A 1 87 ? 10.243 -2.620 -1.200 1.00 98.38 87 THR A C 1
ATOM 608 O O . THR A 1 87 ? 11.053 -2.309 -2.074 1.00 98.38 87 THR A O 1
ATOM 611 N N . LYS A 1 88 ? 9.312 -3.552 -1.377 1.00 97.06 88 LYS A N 1
ATOM 612 C CA . LYS A 1 88 ? 9.078 -4.262 -2.632 1.00 97.06 88 LYS A CA 1
ATOM 613 C C . LYS A 1 88 ? 7.617 -4.126 -3.037 1.00 97.06 88 LYS A C 1
ATOM 615 O O . LYS A 1 88 ? 6.734 -4.322 -2.204 1.00 97.06 88 LYS A O 1
ATOM 620 N N . VAL A 1 89 ? 7.389 -3.793 -4.305 1.00 96.31 89 VAL A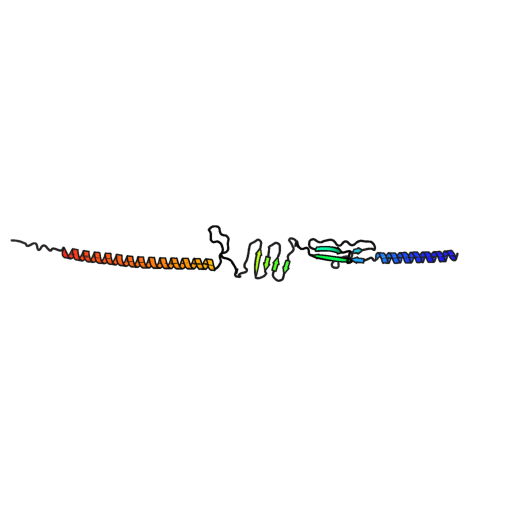 N 1
ATOM 621 C CA . VAL A 1 89 ? 6.079 -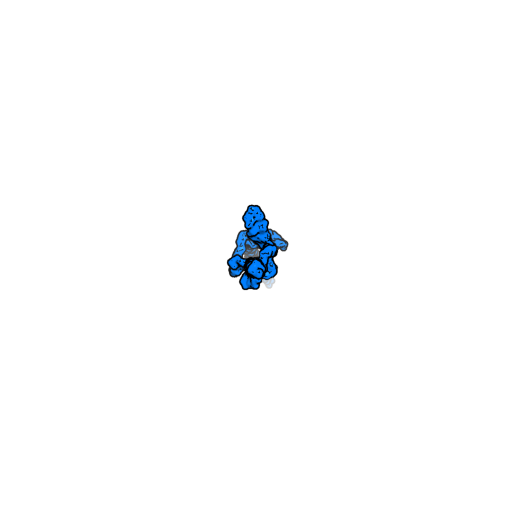3.837 -4.960 1.00 96.31 89 VAL A CA 1
ATOM 622 C C . VAL A 1 89 ? 6.141 -4.864 -6.080 1.00 96.31 89 VAL A C 1
ATOM 624 O O . VAL A 1 89 ? 6.986 -4.766 -6.973 1.00 96.31 89 VAL A O 1
ATOM 627 N N . ASP A 1 90 ? 5.274 -5.865 -6.014 1.00 94.44 90 ASP A N 1
ATOM 628 C CA . ASP A 1 90 ? 5.162 -6.936 -7.001 1.00 94.44 90 ASP A CA 1
ATOM 629 C C . ASP A 1 90 ? 3.710 -7.427 -7.124 1.00 94.44 90 ASP A C 1
ATOM 631 O O . ASP A 1 90 ? 2.785 -6.811 -6.592 1.00 94.44 90 ASP A O 1
ATOM 635 N N . ASN A 1 91 ? 3.500 -8.548 -7.818 1.00 93.00 91 ASN A N 1
ATOM 636 C CA . ASN A 1 91 ? 2.173 -9.134 -8.019 1.00 93.00 91 ASN A CA 1
ATOM 637 C C . ASN A 1 91 ? 1.451 -9.553 -6.715 1.00 93.00 91 ASN A C 1
ATOM 639 O O . ASN A 1 91 ? 0.244 -9.782 -6.716 1.00 93.00 91 ASN A O 1
ATOM 643 N N . SER A 1 92 ? 2.161 -9.659 -5.593 1.00 93.00 92 SER A N 1
ATOM 644 C CA . SER A 1 92 ? 1.590 -9.962 -4.276 1.00 93.00 92 SER A CA 1
ATOM 645 C C . SER A 1 92 ? 1.114 -8.706 -3.538 1.00 93.00 92 SER A C 1
ATOM 647 O O . SER A 1 92 ? 0.323 -8.831 -2.602 1.00 93.00 92 SER A O 1
ATOM 649 N N . GLY A 1 93 ? 1.575 -7.511 -3.932 1.00 95.88 93 GLY A N 1
ATOM 650 C CA . GLY A 1 93 ? 1.263 -6.226 -3.300 1.00 95.88 93 GLY A CA 1
ATOM 651 C C . GLY A 1 93 ? 2.512 -5.449 -2.872 1.00 95.88 93 GLY A C 1
ATOM 652 O O . GLY A 1 93 ? 3.524 -5.453 -3.568 1.00 95.88 93 GLY A O 1
ATOM 653 N N . LEU A 1 94 ? 2.430 -4.766 -1.726 1.00 98.00 94 LEU A N 1
ATOM 654 C CA . LEU A 1 94 ? 3.508 -3.991 -1.109 1.00 98.00 94 LEU A CA 1
ATOM 655 C C . LEU A 1 94 ? 4.007 -4.682 0.162 1.00 98.00 94 LEU A C 1
ATOM 657 O O . LEU A 1 94 ? 3.243 -4.947 1.091 1.00 98.00 94 LEU A O 1
ATOM 661 N N . THR A 1 95 ? 5.313 -4.908 0.250 1.00 98.06 95 THR A N 1
ATOM 662 C CA . THR A 1 95 ? 5.960 -5.477 1.440 1.00 98.06 95 THR A CA 1
ATOM 663 C C . THR A 1 95 ? 7.148 -4.631 1.866 1.00 98.06 95 THR A C 1
ATOM 665 O O . THR A 1 95 ? 7.954 -4.250 1.018 1.00 98.06 95 THR A O 1
ATOM 668 N N . ILE A 1 96 ? 7.296 -4.392 3.170 1.00 98.62 96 ILE A N 1
ATOM 669 C CA . ILE A 1 96 ? 8.512 -3.827 3.761 1.00 98.62 96 ILE A CA 1
ATOM 670 C C . ILE A 1 96 ? 9.214 -4.940 4.540 1.00 98.62 96 ILE A C 1
ATOM 672 O O . ILE A 1 96 ? 8.671 -5.452 5.520 1.00 98.62 96 ILE A O 1
ATOM 676 N N . THR A 1 97 ? 10.423 -5.325 4.128 1.00 97.88 97 THR A N 1
ATOM 677 C CA . THR A 1 97 ? 11.212 -6.340 4.843 1.00 97.88 97 THR A CA 1
ATOM 678 C C . THR A 1 97 ? 11.457 -5.902 6.287 1.00 97.88 97 THR A C 1
ATOM 680 O O . THR A 1 97 ? 12.003 -4.826 6.532 1.00 97.88 97 THR A O 1
ATOM 683 N N . GLY A 1 98 ? 11.046 -6.743 7.244 1.00 97.25 98 GLY A N 1
ATOM 684 C CA . GLY A 1 98 ? 11.113 -6.439 8.678 1.00 97.25 98 GLY A CA 1
ATOM 685 C C . GLY A 1 98 ? 10.053 -5.443 9.171 1.00 97.25 98 GLY A C 1
ATOM 686 O O . GLY A 1 98 ? 10.194 -4.917 10.271 1.00 97.25 98 GLY A O 1
ATOM 687 N N . GLY A 1 99 ? 9.015 -5.164 8.377 1.00 98.06 99 GLY A N 1
ATOM 688 C CA . GLY A 1 99 ? 7.989 -4.173 8.691 1.00 98.06 99 GLY A CA 1
ATOM 689 C C . GLY A 1 99 ? 6.585 -4.555 8.205 1.00 98.06 99 GLY A C 1
ATOM 690 O O . GLY A 1 99 ? 6.288 -5.737 8.018 1.00 98.06 99 GLY A O 1
ATOM 691 N N . PRO A 1 100 ? 5.695 -3.558 8.048 1.00 98.69 100 PRO A N 1
ATOM 692 C CA . PRO A 1 100 ? 4.329 -3.771 7.579 1.00 98.69 100 PRO A CA 1
ATOM 693 C C . PRO A 1 100 ? 4.237 -4.256 6.124 1.00 98.69 100 PRO A C 1
ATOM 695 O O . PRO A 1 100 ? 5.151 -4.067 5.315 1.00 98.69 100 PRO A O 1
ATOM 698 N N . SER A 1 101 ? 3.085 -4.818 5.765 1.00 98.75 101 SER A N 1
ATOM 699 C CA . SER A 1 101 ? 2.748 -5.179 4.388 1.00 98.75 101 SER A CA 1
ATOM 700 C C . SER A 1 101 ? 1.268 -4.965 4.071 1.00 98.75 101 SER A C 1
ATOM 702 O O . SER A 1 101 ? 0.407 -4.999 4.952 1.00 98.75 101 SER A O 1
ATOM 704 N N . VAL A 1 102 ? 0.982 -4.757 2.786 1.00 98.75 102 VAL A N 1
ATOM 705 C CA . VAL A 1 102 ? -0.359 -4.716 2.194 1.00 98.75 102 VAL A CA 1
ATOM 706 C C . VAL A 1 102 ? -0.339 -5.647 0.992 1.00 98.75 102 VAL A C 1
ATOM 708 O O . VAL A 1 102 ? 0.294 -5.351 -0.017 1.00 98.75 102 VAL A O 1
ATOM 711 N N . THR A 1 103 ? -1.004 -6.788 1.104 1.00 98.12 103 THR A N 1
ATOM 712 C CA . THR A 1 103 ? -0.971 -7.844 0.084 1.00 98.12 103 THR A CA 1
ATOM 713 C C . THR A 1 103 ? -2.376 -8.307 -0.268 1.00 98.12 103 THR A C 1
ATOM 715 O O . THR A 1 103 ? -3.351 -7.910 0.371 1.00 98.12 103 THR A O 1
ATOM 718 N N . THR A 1 104 ? -2.494 -9.203 -1.244 1.00 96.50 104 THR A N 1
ATOM 719 C CA . THR A 1 104 ? -3.764 -9.880 -1.562 1.00 96.50 104 THR A CA 1
ATOM 720 C C . THR A 1 104 ? -4.329 -10.698 -0.395 1.00 96.50 104 THR A C 1
ATOM 722 O O . THR A 1 104 ? -5.530 -10.950 -0.358 1.00 96.50 104 THR A O 1
ATOM 725 N N . ALA A 1 105 ? -3.501 -11.063 0.590 1.00 97.00 105 ALA A N 1
ATOM 726 C CA . ALA A 1 105 ? -3.936 -11.713 1.827 1.00 97.00 105 ALA A CA 1
ATOM 727 C C . ALA A 1 105 ? -4.437 -10.725 2.904 1.00 97.00 105 ALA A C 1
ATOM 729 O O . ALA A 1 105 ? -4.909 -11.155 3.955 1.00 97.00 105 ALA A O 1
ATOM 730 N N . GLY A 1 106 ?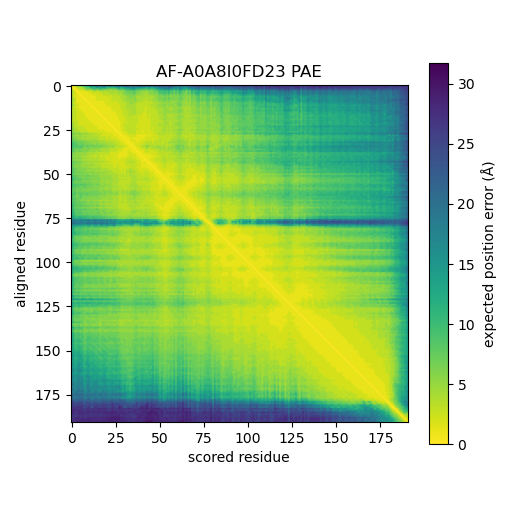 -4.328 -9.413 2.668 1.00 98.19 106 GLY A N 1
ATOM 731 C CA . GLY A 1 106 ? -4.699 -8.358 3.610 1.00 98.19 106 GLY A CA 1
ATOM 732 C C . GLY A 1 106 ? -3.506 -7.544 4.117 1.00 98.19 106 GLY A C 1
ATOM 733 O O . GLY A 1 106 ? -2.439 -7.501 3.496 1.00 98.19 106 GLY A O 1
ATOM 734 N N . ILE A 1 107 ? -3.711 -6.867 5.250 1.00 98.69 107 ILE A N 1
ATOM 735 C CA . ILE A 1 107 ? -2.747 -5.941 5.859 1.00 98.69 107 ILE A CA 1
ATOM 736 C C . ILE A 1 107 ? -2.102 -6.599 7.080 1.00 98.69 107 ILE A C 1
ATOM 738 O O . ILE A 1 107 ? -2.798 -7.042 7.992 1.00 98.69 107 ILE A O 1
ATOM 742 N N . ASN A 1 108 ? -0.772 -6.596 7.133 1.00 98.56 108 ASN A N 1
ATOM 743 C CA . ASN A 1 108 ? -0.013 -6.945 8.328 1.00 98.56 108 ASN A CA 1
ATOM 744 C C . ASN A 1 108 ? 0.689 -5.689 8.858 1.00 98.56 108 ASN A C 1
ATOM 746 O O . ASN A 1 108 ? 1.493 -5.082 8.156 1.00 98.56 108 ASN A O 1
ATOM 750 N N . ALA A 1 109 ? 0.412 -5.303 10.105 1.00 98.69 109 ALA A N 1
ATOM 751 C CA . ALA A 1 109 ? 1.019 -4.125 10.731 1.00 98.69 109 ALA A CA 1
ATOM 752 C C . ALA A 1 109 ? 2.474 -4.342 11.192 1.00 98.69 109 ALA A C 1
ATOM 754 O O . ALA A 1 109 ? 3.098 -3.414 11.701 1.00 98.69 109 ALA A O 1
ATOM 755 N N . GLY A 1 110 ? 3.024 -5.553 11.068 1.00 98.25 110 GLY A N 1
ATOM 756 C CA . GLY A 1 110 ? 4.413 -5.853 11.421 1.00 98.25 110 GLY A CA 1
ATOM 757 C C . GLY A 1 110 ? 4.722 -5.643 12.905 1.00 98.25 110 GLY A C 1
ATOM 758 O O . GLY A 1 110 ? 5.796 -5.155 13.235 1.00 98.25 110 GLY A O 1
ATOM 759 N N . ASN A 1 111 ? 3.774 -5.960 13.797 1.00 98.25 111 ASN A N 1
ATOM 760 C CA . ASN A 1 111 ? 3.843 -5.688 15.244 1.00 98.25 111 ASN A CA 1
ATOM 761 C C . ASN A 1 111 ? 3.964 -4.198 15.623 1.00 98.25 111 ASN A C 1
ATOM 763 O O . ASN A 1 111 ? 4.319 -3.873 16.755 1.00 98.25 111 ASN A O 1
ATOM 767 N N . GLN A 1 112 ? 3.626 -3.288 14.708 1.00 98.31 112 GLN A N 1
ATOM 768 C CA . GLN A 1 112 ? 3.614 -1.852 14.967 1.00 98.31 112 GLN A CA 1
ATOM 769 C C . GLN A 1 112 ? 2.209 -1.362 15.330 1.00 98.31 112 GLN A C 1
ATOM 771 O O . GLN A 1 112 ? 1.194 -1.963 14.977 1.00 98.31 112 GLN A O 1
ATOM 776 N N . LYS A 1 113 ? 2.141 -0.219 16.022 1.00 98.25 113 LYS A N 1
ATOM 777 C CA . LYS A 1 113 ? 0.871 0.485 16.245 1.00 98.25 113 LYS A CA 1
ATOM 778 C C . LYS A 1 113 ? 0.370 1.092 14.935 1.00 98.25 113 LYS A C 1
ATOM 780 O O . LYS A 1 113 ? 1.141 1.743 14.236 1.00 98.25 113 LYS A O 1
ATOM 785 N N . ILE A 1 114 ? -0.932 0.973 14.680 1.00 98.44 114 ILE A N 1
ATOM 786 C CA . ILE A 1 114 ? -1.626 1.749 13.646 1.00 98.44 114 ILE A CA 1
ATOM 787 C C . ILE A 1 114 ? -2.128 3.038 14.305 1.00 98.44 114 ILE A C 1
ATOM 789 O O . ILE A 1 114 ? -2.997 3.003 15.176 1.00 98.44 114 ILE A O 1
ATOM 793 N N . THR A 1 115 ? -1.525 4.172 13.958 1.00 98.38 115 THR A N 1
ATOM 794 C CA . THR A 1 115 ? -1.845 5.488 14.532 1.00 98.38 115 THR A CA 1
ATOM 795 C C . THR A 1 115 ? -2.722 6.311 13.587 1.00 98.38 115 THR A C 1
ATOM 797 O O . THR A 1 115 ? -2.928 5.934 12.438 1.00 98.38 115 THR A O 1
ATOM 800 N N . ASN A 1 116 ? -3.256 7.438 14.076 1.00 98.25 116 ASN A N 1
ATOM 801 C CA . ASN A 1 116 ? -4.106 8.358 13.303 1.00 98.25 116 ASN A CA 1
ATOM 802 C C . ASN A 1 116 ? -5.376 7.708 12.724 1.00 98.25 116 ASN A C 1
ATOM 804 O O . ASN A 1 116 ? -5.865 8.095 11.667 1.00 98.25 116 ASN A O 1
ATOM 808 N N . VAL A 1 117 ? -5.923 6.730 13.448 1.00 98.50 117 VAL A N 1
ATOM 809 C CA . VAL A 1 117 ? -7.211 6.110 13.132 1.00 98.50 117 VAL A CA 1
ATOM 810 C C . VAL A 1 117 ? -8.323 6.994 13.690 1.00 98.50 117 VAL A C 1
ATOM 812 O O . VAL A 1 117 ? -8.488 7.100 14.910 1.00 98.50 117 VAL A O 1
ATOM 815 N N . THR A 1 118 ? -9.074 7.646 12.805 1.00 98.62 118 THR A N 1
ATOM 816 C CA . THR A 1 118 ? -10.312 8.358 13.161 1.00 98.62 118 THR A CA 1
ATOM 817 C C . THR A 1 118 ? -11.308 7.394 13.810 1.00 98.62 118 THR A C 1
ATOM 819 O O . THR A 1 118 ? -11.268 6.196 13.548 1.00 98.62 118 THR A O 1
ATOM 822 N N . ALA A 1 119 ? -12.181 7.898 14.686 1.00 98.69 119 ALA A N 1
ATOM 823 C CA . ALA A 1 119 ? -13.200 7.067 15.322 1.00 98.69 119 ALA A CA 1
ATOM 824 C C . ALA A 1 119 ? -14.079 6.399 14.256 1.00 98.69 119 ALA A C 1
ATOM 826 O O . ALA A 1 119 ? -14.679 7.090 13.432 1.00 98.69 119 ALA A O 1
ATOM 827 N N . GLY A 1 120 ? -14.135 5.070 14.285 1.00 98.56 120 GLY A N 1
ATOM 828 C CA . GLY A 1 120 ? -14.963 4.291 13.378 1.00 98.56 120 GLY A CA 1
ATOM 829 C C . GLY A 1 120 ? -16.443 4.424 13.716 1.00 98.56 120 GLY A C 1
ATOM 830 O O . GLY A 1 120 ? -16.823 4.708 14.854 1.00 98.56 120 GLY A O 1
ATOM 831 N N . THR A 1 121 ? -17.311 4.178 12.748 1.00 98.44 121 THR A N 1
ATOM 832 C CA . THR A 1 121 ? -18.747 4.078 13.009 1.00 98.44 121 THR A CA 1
ATOM 833 C C . THR A 1 121 ? -19.014 2.879 13.917 1.00 98.44 121 THR A C 1
ATOM 835 O O . THR A 1 121 ? -18.503 1.789 13.669 1.00 98.44 121 THR A O 1
ATOM 838 N N . ILE A 1 122 ? -19.832 3.042 14.961 1.00 97.50 122 ILE A N 1
ATOM 839 C CA . ILE A 1 122 ? -20.245 1.929 15.827 1.00 97.50 122 ILE A CA 1
ATOM 840 C C . ILE A 1 122 ? -21.689 1.560 15.497 1.00 97.50 122 ILE A C 1
ATOM 842 O O . ILE A 1 122 ? -22.628 2.260 15.869 1.00 97.50 122 ILE A O 1
ATOM 846 N N . SER A 1 123 ? -21.855 0.457 14.772 1.00 97.94 123 SER A N 1
ATOM 847 C CA . SER A 1 123 ? -23.150 -0.121 14.409 1.00 97.94 123 SER A CA 1
ATOM 848 C C . SER A 1 123 ? -23.015 -1.635 14.225 1.00 97.94 123 SER A C 1
ATOM 850 O O . SER A 1 123 ? -21.905 -2.156 14.120 1.00 97.94 123 SER A O 1
ATOM 852 N N . ALA A 1 124 ? -24.141 -2.349 14.159 1.00 97.88 124 ALA A N 1
ATOM 853 C CA . ALA A 1 124 ? -24.154 -3.808 14.021 1.00 97.88 124 ALA A CA 1
ATOM 854 C C . ALA A 1 124 ? -23.514 -4.328 12.717 1.00 97.88 124 ALA A C 1
ATOM 856 O O . ALA A 1 124 ? -23.181 -5.505 12.628 1.00 97.88 124 ALA A O 1
ATOM 857 N N . THR A 1 125 ? -23.354 -3.469 11.710 1.00 98.06 125 THR A N 1
ATOM 858 C CA . THR A 1 125 ? -22.813 -3.824 10.390 1.00 98.06 125 THR A CA 1
ATOM 859 C C . THR A 1 125 ? -21.519 -3.079 10.066 1.00 98.06 125 THR A C 1
ATOM 861 O O . THR A 1 125 ? -21.091 -3.091 8.915 1.00 98.06 125 THR A O 1
ATOM 864 N N . SER A 1 126 ? -20.926 -2.371 11.033 1.00 98.31 126 SER A N 1
ATOM 865 C CA . SER A 1 126 ? -19.714 -1.588 10.791 1.00 98.31 126 SER A CA 1
ATOM 866 C C . SER A 1 126 ? -18.508 -2.485 10.518 1.00 98.31 126 SER A C 1
ATOM 868 O O . SER A 1 126 ? -18.302 -3.494 11.192 1.00 98.31 126 SER A O 1
ATOM 870 N N . THR A 1 127 ? -17.691 -2.074 9.552 1.00 98.06 127 THR A N 1
ATOM 871 C CA . THR A 1 127 ? -16.381 -2.666 9.242 1.00 98.06 127 THR A CA 1
ATOM 872 C C . THR A 1 127 ? -15.236 -1.696 9.533 1.00 98.06 127 THR A C 1
ATOM 874 O O . THR A 1 127 ? -14.096 -1.954 9.148 1.00 98.06 127 THR A O 1
ATOM 877 N N . ASP A 1 128 ? -15.532 -0.566 10.178 1.00 98.62 128 ASP A N 1
ATOM 878 C CA . ASP A 1 128 ? -14.534 0.441 10.516 1.00 98.62 128 ASP A CA 1
ATOM 879 C C . ASP A 1 128 ? -13.645 -0.056 11.662 1.00 98.62 128 ASP A C 1
ATOM 881 O O . ASP A 1 128 ? -14.104 -0.704 12.608 1.00 98.62 128 ASP A O 1
ATOM 885 N N . ALA A 1 129 ? -12.361 0.294 11.618 1.00 98.50 129 ALA A N 1
ATOM 886 C CA . ALA A 1 129 ? -11.475 0.059 12.749 1.00 98.50 129 ALA A CA 1
ATOM 887 C C . ALA A 1 129 ? -11.902 0.919 13.953 1.00 98.50 129 ALA A C 1
ATOM 889 O O . ALA A 1 129 ? -12.173 2.113 13.817 1.00 98.50 129 ALA A O 1
ATOM 890 N N . VAL A 1 130 ? -11.905 0.325 15.149 1.00 98.44 130 VAL A N 1
ATOM 891 C CA . VAL A 1 130 ? -12.113 1.056 16.407 1.00 98.44 130 VAL A CA 1
ATOM 892 C C . VAL A 1 130 ? -10.786 1.592 16.927 1.00 98.44 130 VAL A C 1
ATOM 894 O O . VAL A 1 130 ? -9.774 0.888 16.927 1.00 98.44 130 VAL A O 1
ATOM 897 N N . ASN A 1 131 ? -10.775 2.838 17.391 1.00 98.69 131 ASN A N 1
ATOM 898 C CA . ASN A 1 131 ? -9.583 3.431 17.991 1.00 98.69 131 ASN A CA 1
ATOM 899 C C . ASN A 1 131 ? -9.650 3.429 19.531 1.00 98.69 131 ASN A C 1
ATOM 901 O O . ASN A 1 131 ? -10.657 3.076 20.153 1.00 98.69 131 ASN A O 1
ATOM 905 N N . GLY A 1 132 ? -8.556 3.858 20.164 1.00 98.75 132 GLY A N 1
ATOM 906 C CA . GLY A 1 132 ? -8.440 3.858 21.622 1.00 98.75 132 GLY A CA 1
ATOM 907 C C . GLY A 1 132 ? -9.449 4.756 22.347 1.00 98.75 132 GLY A C 1
ATOM 908 O O . GLY A 1 132 ? -9.873 4.404 23.446 1.00 98.75 132 GLY A O 1
ATOM 909 N N . SER A 1 133 ? -9.878 5.883 21.762 1.00 98.62 133 SER A N 1
ATOM 910 C CA . SER A 1 133 ? -10.831 6.776 22.437 1.00 98.62 133 SER A CA 1
ATOM 911 C C . SER A 1 133 ? -12.226 6.156 22.528 1.00 98.62 133 SER A C 1
ATOM 913 O O . SER A 1 133 ? -12.895 6.306 23.549 1.00 98.62 133 SER A O 1
ATOM 915 N N . GLN A 1 134 ? -12.638 5.384 21.520 1.00 98.75 134 GLN A N 1
ATOM 916 C CA . GLN A 1 134 ? -13.912 4.659 21.532 1.00 98.75 134 GLN A CA 1
ATOM 917 C C . GLN A 1 134 ? -13.927 3.533 22.571 1.00 98.75 134 GLN A C 1
ATOM 919 O O . GLN A 1 134 ? -14.897 3.392 23.325 1.00 98.75 134 GLN A O 1
ATOM 924 N N . LEU A 1 135 ? -12.835 2.763 22.655 1.00 98.56 135 LEU A N 1
ATOM 925 C CA . LEU A 1 135 ? -12.692 1.728 23.680 1.00 98.56 135 LEU A CA 1
ATOM 926 C C . LEU A 1 135 ? -12.661 2.345 25.086 1.00 98.56 135 LEU A C 1
ATOM 928 O O . LEU A 1 135 ? -13.305 1.831 25.998 1.00 98.56 135 LEU A O 1
ATOM 932 N N . ASN A 1 136 ? -11.989 3.489 25.252 1.00 98.81 136 ASN A N 1
ATOM 933 C CA . ASN A 1 136 ? -11.978 4.227 26.511 1.00 98.81 136 ASN A CA 1
ATOM 934 C C . ASN A 1 136 ? -13.391 4.658 26.942 1.00 98.81 136 ASN A C 1
ATOM 936 O O . ASN A 1 136 ? -13.781 4.384 28.073 1.00 98.81 136 ASN A O 1
ATOM 940 N N . THR A 1 137 ? -14.192 5.255 26.052 1.00 98.75 137 THR A N 1
ATOM 941 C CA . THR A 1 137 ? -15.589 5.620 26.362 1.00 98.75 137 THR A CA 1
ATOM 942 C C . THR A 1 137 ? -16.413 4.409 26.803 1.00 98.75 137 THR A C 1
ATOM 944 O O . THR A 1 137 ? -17.160 4.485 27.778 1.00 98.75 137 THR A O 1
ATOM 947 N N . THR A 1 138 ? -16.237 3.265 26.139 1.00 98.62 138 THR A N 1
ATOM 948 C CA . THR A 1 138 ? -16.911 2.016 26.524 1.00 98.62 138 THR A CA 1
ATOM 949 C C . THR A 1 138 ? -16.504 1.569 27.931 1.00 98.62 138 THR A C 1
ATOM 951 O O . THR A 1 138 ? -17.369 1.284 28.758 1.00 98.62 138 THR A O 1
ATOM 954 N N . ASN A 1 139 ? -15.207 1.581 28.246 1.00 98.75 139 ASN A N 1
ATOM 955 C CA . ASN A 1 139 ? -14.695 1.191 29.563 1.00 98.75 139 ASN A CA 1
ATOM 956 C C . ASN A 1 139 ? -15.200 2.102 30.697 1.00 98.75 139 ASN A C 1
ATOM 958 O O . ASN A 1 139 ? -15.483 1.619 31.798 1.00 98.75 139 ASN A O 1
ATOM 962 N N . GLN A 1 140 ? -15.381 3.400 30.434 1.00 98.88 140 GLN A N 1
ATOM 963 C CA . GLN A 1 140 ? -15.979 4.329 31.400 1.00 98.88 140 GLN A CA 1
ATOM 964 C C . GLN A 1 140 ? -17.447 3.978 31.698 1.00 98.88 140 GLN A C 1
ATOM 966 O O . GLN A 1 140 ? -17.866 3.981 32.861 1.00 98.88 140 GLN A O 1
ATOM 971 N N . ASN A 1 141 ? -18.219 3.610 30.671 1.00 98.69 141 ASN A N 1
ATOM 972 C CA . ASN A 1 141 ? -19.607 3.171 30.838 1.00 98.69 141 ASN A CA 1
ATOM 973 C C . ASN A 1 141 ? -19.693 1.852 31.623 1.00 98.69 141 ASN A C 1
ATOM 975 O O . ASN A 1 141 ? -20.515 1.737 32.532 1.00 98.69 141 ASN A O 1
ATOM 979 N N . VAL A 1 142 ? -18.809 0.889 31.333 1.00 98.88 142 VAL A N 1
ATOM 980 C CA . VAL A 1 142 ? -18.715 -0.384 32.073 1.0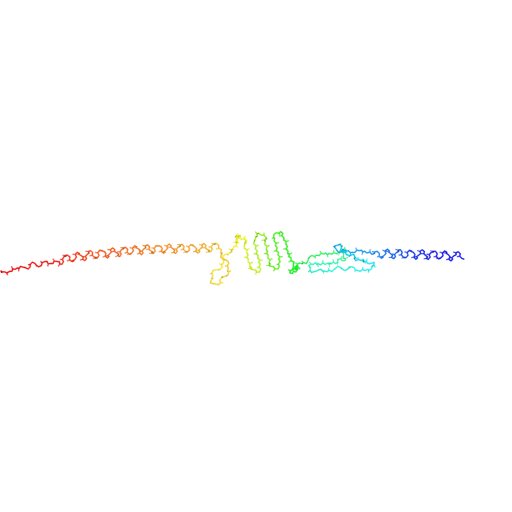0 98.88 142 VAL A CA 1
ATOM 981 C C . VAL A 1 142 ? -18.397 -0.141 33.547 1.00 98.88 142 VAL A C 1
ATOM 983 O O . VAL A 1 142 ? -19.072 -0.680 34.422 1.00 98.88 142 VAL A O 1
ATOM 986 N N . THR A 1 143 ? -17.418 0.718 33.833 1.00 98.81 143 THR A N 1
ATOM 987 C CA . THR A 1 143 ? -17.042 1.076 35.209 1.00 98.81 143 THR A CA 1
ATOM 988 C C . THR A 1 143 ? -18.218 1.702 35.960 1.00 98.81 143 THR A C 1
ATOM 990 O O . THR A 1 143 ? -18.496 1.346 37.104 1.00 98.81 143 THR A O 1
ATOM 993 N N . THR A 1 144 ? -18.957 2.596 35.299 1.00 98.88 144 THR A N 1
ATOM 994 C CA . THR A 1 144 ? -20.151 3.229 35.873 1.00 98.88 144 THR A CA 1
ATOM 995 C C . THR A 1 144 ? -21.224 2.192 36.205 1.00 98.88 144 THR A C 1
ATOM 997 O O . THR A 1 144 ? -21.718 2.165 37.332 1.00 98.88 144 THR A O 1
ATOM 1000 N N . ALA A 1 145 ? -21.533 1.291 35.269 1.00 98.88 145 ALA A N 1
ATOM 1001 C CA . ALA A 1 145 ? -22.514 0.230 35.481 1.00 98.88 145 ALA A CA 1
ATOM 1002 C C . ALA A 1 145 ? -22.116 -0.714 36.629 1.00 98.88 145 ALA A C 1
ATOM 1004 O O . ALA A 1 145 ? -22.958 -1.070 37.456 1.00 98.88 145 ALA A O 1
ATOM 1005 N N . GLN A 1 146 ? -20.831 -1.073 36.729 1.00 98.88 146 GLN A N 1
ATOM 1006 C CA . GLN A 1 146 ? -20.316 -1.912 37.812 1.00 98.88 146 GLN A CA 1
ATOM 1007 C C . GLN A 1 146 ? -20.482 -1.244 39.181 1.00 98.88 146 GLN A C 1
ATOM 1009 O O . GLN A 1 146 ? -20.895 -1.895 40.143 1.00 98.88 146 GLN A O 1
ATOM 1014 N N . ASN A 1 147 ? -20.202 0.057 39.271 1.00 98.81 147 ASN A N 1
ATOM 1015 C CA . ASN A 1 147 ? -20.406 0.817 40.500 1.00 98.81 147 ASN A CA 1
ATOM 1016 C C . ASN A 1 147 ? -21.887 0.842 40.896 1.00 98.81 147 ASN A C 1
ATOM 1018 O O . ASN A 1 147 ? -22.211 0.553 42.047 1.00 98.81 147 ASN A O 1
ATOM 1022 N N . THR A 1 148 ? -22.791 1.093 39.944 1.00 98.81 148 THR A N 1
ATOM 1023 C CA . THR A 1 148 ? -24.241 1.040 40.187 1.00 98.81 148 THR A CA 1
ATOM 1024 C C . THR A 1 148 ? -24.684 -0.334 40.694 1.00 98.81 148 THR A C 1
ATOM 1026 O O . THR A 1 148 ? -25.440 -0.413 41.664 1.00 98.81 148 THR A O 1
ATOM 1029 N N . ALA A 1 149 ? -24.187 -1.417 40.093 1.00 98.81 149 ALA A N 1
ATOM 1030 C CA . ALA A 1 149 ? -24.494 -2.777 40.527 1.00 98.81 149 ALA A CA 1
ATOM 1031 C C . ALA A 1 149 ? -23.998 -3.054 41.957 1.00 98.81 149 ALA A C 1
ATOM 1033 O O . ALA A 1 149 ? -24.750 -3.575 42.780 1.00 98.81 149 ALA A O 1
ATOM 1034 N N . ASN A 1 150 ? -22.771 -2.644 42.290 1.00 98.81 150 ASN A N 1
ATOM 1035 C CA . ASN A 1 150 ? -22.209 -2.811 43.634 1.00 98.81 150 ASN A CA 1
ATOM 1036 C C . ASN A 1 150 ? -23.020 -2.051 44.695 1.00 98.81 150 ASN A C 1
ATOM 1038 O O . ASN A 1 150 ? -23.278 -2.576 45.783 1.00 98.81 150 ASN A O 1
ATOM 1042 N N . THR A 1 151 ? -23.476 -0.837 44.376 1.00 98.81 151 THR A N 1
ATOM 1043 C CA . THR A 1 151 ? -24.377 -0.071 45.246 1.00 98.81 151 THR A CA 1
ATOM 1044 C C . THR A 1 151 ? -25.710 -0.790 45.434 1.00 98.81 151 THR A C 1
ATOM 1046 O O . THR A 1 151 ? -26.184 -0.902 46.562 1.00 98.81 151 THR A O 1
ATOM 1049 N N . ALA A 1 152 ? -26.305 -1.326 44.365 1.00 98.81 152 ALA A N 1
ATOM 1050 C CA . ALA A 1 152 ? -27.554 -2.077 44.463 1.00 98.81 152 ALA A CA 1
ATOM 1051 C C . ALA A 1 152 ? -27.407 -3.327 45.349 1.00 98.81 152 ALA A C 1
ATOM 1053 O O . ALA A 1 152 ? -28.255 -3.562 46.208 1.00 98.81 152 ALA A O 1
ATOM 1054 N N . VAL A 1 153 ? -26.309 -4.078 45.204 1.00 98.88 153 VAL A N 1
ATOM 1055 C CA . VAL A 1 153 ? -25.987 -5.231 46.066 1.00 98.88 153 VAL A CA 1
ATOM 1056 C C . VAL A 1 153 ? -25.850 -4.804 47.526 1.00 98.88 153 VAL A C 1
ATOM 1058 O O . VAL A 1 153 ? -26.425 -5.436 48.410 1.00 98.88 153 VAL A O 1
ATOM 1061 N N . THR A 1 154 ? -25.143 -3.703 47.782 1.00 98.81 154 THR A N 1
ATOM 1062 C CA . THR A 1 154 ? -24.978 -3.153 49.136 1.00 98.81 154 THR A CA 1
ATOM 1063 C C . THR A 1 154 ? -26.326 -2.780 49.753 1.00 98.81 154 THR A C 1
ATOM 1065 O O . THR A 1 154 ? -26.622 -3.158 50.886 1.00 98.81 154 THR A O 1
ATOM 1068 N N . ASN A 1 155 ? -27.177 -2.095 48.990 1.00 98.69 155 ASN A N 1
ATOM 1069 C CA . ASN A 1 155 ? -28.504 -1.691 49.440 1.00 98.69 155 ASN A CA 1
ATOM 1070 C C . ASN A 1 155 ? -29.415 -2.900 49.691 1.00 98.69 155 ASN A C 1
ATOM 1072 O O . ASN A 1 155 ? -30.132 -2.927 50.689 1.00 98.69 155 ASN A O 1
ATOM 1076 N N . ALA A 1 156 ? -29.365 -3.917 48.827 1.00 98.81 156 ALA A N 1
ATOM 1077 C CA . ALA A 1 156 ? -30.122 -5.152 49.005 1.00 98.81 156 ALA A CA 1
ATOM 1078 C C . ALA A 1 156 ? -29.678 -5.912 50.264 1.00 98.81 156 ALA A C 1
ATOM 1080 O O . ALA A 1 156 ? -30.521 -6.362 51.037 1.00 98.81 156 ALA A O 1
ATOM 1081 N N . ALA A 1 157 ? -28.369 -5.993 50.518 1.00 98.81 157 ALA A N 1
ATOM 1082 C CA . ALA A 1 157 ? -27.834 -6.589 51.740 1.00 98.81 157 ALA A CA 1
ATOM 1083 C C . ALA A 1 157 ? -28.285 -5.820 52.996 1.00 98.81 157 ALA A C 1
ATOM 1085 O O . ALA A 1 157 ? -28.695 -6.430 53.984 1.00 98.81 157 ALA A O 1
ATOM 1086 N N . ALA A 1 158 ? -28.279 -4.483 52.953 1.00 98.81 158 ALA A N 1
ATOM 1087 C CA . ALA A 1 158 ? -28.784 -3.654 54.046 1.00 98.81 158 ALA A CA 1
ATOM 1088 C C . ALA A 1 158 ? -30.285 -3.886 54.296 1.00 98.81 158 ALA A C 1
ATOM 1090 O O . ALA A 1 158 ? -30.690 -4.115 55.436 1.00 98.81 158 ALA A O 1
ATOM 1091 N N . ALA A 1 159 ? -31.098 -3.911 53.237 1.00 98.75 159 ALA A N 1
ATOM 1092 C CA . ALA A 1 159 ? -32.527 -4.203 53.330 1.00 98.75 159 ALA A CA 1
ATOM 1093 C C . ALA A 1 159 ? -32.797 -5.608 53.898 1.00 98.75 159 ALA A C 1
ATOM 1095 O O . ALA A 1 159 ? -33.654 -5.763 54.770 1.00 98.75 159 ALA A O 1
ATOM 1096 N N . GLN A 1 160 ? -32.029 -6.616 53.471 1.00 98.75 160 GLN A N 1
ATOM 1097 C CA . GLN A 1 160 ? -32.109 -7.975 54.011 1.00 98.75 160 GLN A CA 1
ATOM 1098 C C . GLN A 1 160 ? -31.808 -8.004 55.516 1.00 98.75 160 GLN A C 1
ATOM 1100 O O . GLN A 1 160 ? -32.512 -8.676 56.271 1.00 98.75 160 GLN A O 1
ATOM 1105 N N . ASN A 1 161 ? -30.809 -7.248 55.979 1.00 98.69 161 ASN A N 1
ATOM 1106 C CA . ASN A 1 161 ? -30.489 -7.143 57.405 1.00 98.69 161 ASN A CA 1
ATOM 1107 C C . ASN A 1 161 ? -31.612 -6.469 58.207 1.00 98.69 161 ASN A C 1
ATOM 1109 O O . ASN A 1 161 ? -31.965 -6.944 59.292 1.00 98.69 161 ASN A O 1
ATOM 1113 N N . THR A 1 162 ? -32.216 -5.401 57.676 1.00 98.69 162 THR A N 1
ATOM 1114 C CA . THR A 1 162 ? -33.386 -4.757 58.293 1.00 98.69 162 THR A CA 1
ATOM 1115 C C . THR A 1 162 ? -34.562 -5.728 58.392 1.00 98.69 162 THR A C 1
ATOM 1117 O O . THR A 1 162 ? -35.172 -5.836 59.456 1.00 98.69 162 THR A O 1
ATOM 1120 N N . ALA A 1 163 ? -34.845 -6.486 57.328 1.00 98.75 163 ALA A N 1
ATOM 1121 C CA . ALA A 1 163 ? -35.900 -7.497 57.324 1.00 98.75 163 ALA A CA 1
ATOM 1122 C C . ALA A 1 163 ? -35.640 -8.602 58.362 1.00 98.75 163 ALA A C 1
ATOM 1124 O O . ALA A 1 163 ? -36.524 -8.918 59.157 1.00 98.75 163 ALA A O 1
ATOM 1125 N N . ASN A 1 164 ? -34.412 -9.126 58.431 1.00 98.56 164 ASN A N 1
ATOM 1126 C CA . ASN A 1 164 ? -34.017 -10.124 59.433 1.00 98.56 164 ASN A CA 1
ATOM 1127 C C . ASN A 1 164 ? -34.188 -9.601 60.869 1.00 98.56 164 ASN A C 1
ATOM 1129 O O . ASN A 1 164 ? -34.661 -10.323 61.750 1.00 98.56 164 ASN A O 1
ATOM 1133 N N . THR A 1 165 ? -33.846 -8.331 61.104 1.00 98.75 165 THR A N 1
ATOM 1134 C CA . THR A 1 165 ? -34.032 -7.671 62.406 1.00 98.75 165 THR A CA 1
ATOM 1135 C C . THR A 1 165 ? -35.514 -7.568 62.764 1.00 98.75 165 THR A C 1
ATOM 1137 O O . THR A 1 165 ? -35.901 -7.902 63.883 1.00 98.75 165 THR A O 1
ATOM 1140 N N . ALA A 1 166 ? -36.363 -7.166 61.814 1.00 98.75 166 ALA A N 1
ATOM 1141 C CA . ALA A 1 166 ? -37.807 -7.090 62.025 1.00 98.75 166 ALA A CA 1
ATOM 1142 C C . ALA A 1 166 ? -38.413 -8.464 62.360 1.00 98.75 166 ALA A C 1
ATOM 1144 O O . ALA A 1 166 ? -39.187 -8.570 63.310 1.00 98.75 166 ALA A O 1
ATOM 1145 N N . VAL A 1 167 ? -38.008 -9.520 61.642 1.00 98.69 167 VAL A N 1
ATOM 1146 C CA . VAL A 1 167 ? -38.423 -10.909 61.920 1.00 98.69 167 VAL A CA 1
ATOM 1147 C C . VAL A 1 167 ? -38.005 -11.338 63.329 1.00 98.69 167 VAL A C 1
ATOM 1149 O O . VAL A 1 167 ? -38.814 -11.893 64.072 1.00 98.69 167 VAL A O 1
ATOM 1152 N N . THR A 1 168 ? -36.768 -11.031 63.726 1.00 98.56 168 THR A N 1
ATOM 1153 C CA . THR A 1 168 ? -36.249 -11.351 65.067 1.00 98.56 168 THR A CA 1
ATOM 1154 C C . THR A 1 168 ? -37.052 -10.646 66.163 1.00 98.56 168 THR A C 1
ATOM 1156 O O . THR A 1 168 ? -37.465 -11.275 67.138 1.00 98.56 168 THR A O 1
ATOM 1159 N N . ASN A 1 169 ? -37.334 -9.352 65.989 1.00 98.25 169 ASN A N 1
ATOM 1160 C CA . ASN A 1 169 ? -38.121 -8.573 66.945 1.00 98.25 169 ASN A CA 1
ATOM 1161 C C . ASN A 1 169 ? -39.566 -9.081 67.055 1.00 98.25 169 ASN A C 1
ATOM 1163 O O . ASN A 1 169 ? -40.097 -9.177 68.161 1.00 98.25 169 ASN A O 1
ATOM 1167 N N . ALA A 1 170 ? -40.194 -9.441 65.931 1.00 98.50 170 ALA A N 1
ATOM 1168 C CA . ALA A 1 170 ? -41.539 -10.011 65.921 1.00 98.50 170 ALA A CA 1
ATOM 1169 C C . ALA A 1 170 ? -41.599 -11.343 66.689 1.00 98.50 170 ALA A C 1
ATOM 1171 O O . ALA A 1 170 ? -42.499 -11.545 67.503 1.00 98.50 170 ALA A O 1
ATOM 1172 N N . ALA A 1 171 ? -40.606 -12.219 66.502 1.00 98.19 171 ALA A N 1
ATOM 1173 C CA . ALA A 1 171 ? -40.505 -13.473 67.247 1.00 98.19 171 ALA A CA 1
ATOM 1174 C C . ALA A 1 171 ? -40.349 -13.243 68.764 1.00 98.19 171 ALA A C 1
ATOM 1176 O O . ALA A 1 171 ? -40.988 -13.922 69.568 1.00 98.19 171 ALA A O 1
ATOM 1177 N N . ALA A 1 172 ? -39.547 -12.252 69.170 1.00 97.50 172 ALA A N 1
ATOM 1178 C CA . ALA A 1 172 ? -39.383 -11.889 70.579 1.00 97.50 172 ALA A CA 1
ATOM 1179 C C . ALA A 1 172 ? -40.679 -11.333 71.204 1.00 97.50 172 ALA A C 1
ATOM 1181 O O . ALA A 1 172 ? -41.015 -11.657 72.350 1.00 97.50 172 ALA A O 1
ATOM 1182 N N . ALA A 1 173 ? -41.428 -10.524 70.450 1.00 97.06 173 ALA A N 1
ATOM 1183 C CA . ALA A 1 173 ? -42.728 -10.015 70.876 1.00 97.06 173 ALA A CA 1
ATOM 1184 C C . ALA A 1 173 ? -43.745 -11.153 71.062 1.00 97.06 173 ALA A C 1
ATOM 1186 O O . ALA A 1 173 ? -44.413 -11.200 72.096 1.00 97.06 173 ALA A O 1
ATOM 1187 N N . GLN A 1 174 ? -43.799 -12.110 70.126 1.00 96.75 174 GLN A N 1
ATOM 1188 C CA . GLN A 1 174 ? -44.657 -13.295 70.233 1.00 96.75 174 GLN A CA 1
ATOM 1189 C C . GLN A 1 174 ? -44.351 -14.100 71.502 1.00 96.75 174 GLN A C 1
ATOM 1191 O O . GLN A 1 174 ? -45.247 -14.368 72.295 1.00 96.75 174 GLN A O 1
ATOM 1196 N N . ALA A 1 175 ? -43.074 -14.393 71.761 1.00 95.25 175 ALA A N 1
ATOM 1197 C CA . ALA A 1 175 ? -42.668 -15.133 72.956 1.00 95.25 175 ALA A CA 1
ATOM 1198 C C . ALA A 1 175 ? -43.041 -14.412 74.267 1.00 95.25 175 ALA A C 1
ATOM 1200 O O . ALA A 1 175 ? -43.271 -15.049 75.297 1.00 95.25 175 ALA A O 1
ATOM 1201 N N . THR A 1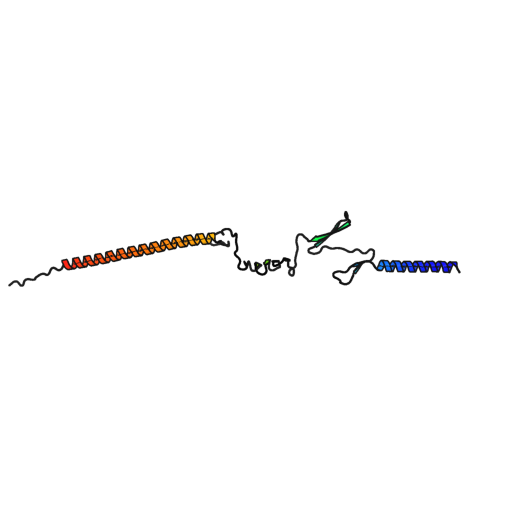 176 ? -43.079 -13.077 74.253 1.00 95.25 176 THR A N 1
ATOM 1202 C CA . THR A 1 176 ? -43.524 -12.274 75.401 1.00 95.25 176 THR A CA 1
ATOM 1203 C C . THR A 1 176 ? -45.035 -12.378 75.594 1.00 95.25 176 THR A C 1
ATOM 1205 O O . THR A 1 176 ? -45.489 -12.568 76.724 1.00 95.25 176 THR A O 1
ATOM 1208 N N . ALA A 1 177 ? -45.807 -12.307 74.507 1.00 94.81 177 ALA A N 1
ATOM 1209 C CA . ALA A 1 177 ? -47.256 -12.482 74.540 1.00 94.81 177 ALA A CA 1
ATOM 1210 C C . ALA A 1 177 ? -47.650 -13.875 75.064 1.00 94.81 177 ALA A C 1
ATOM 1212 O O . ALA A 1 177 ? -48.496 -13.974 75.953 1.00 94.81 177 ALA A O 1
ATOM 1213 N N . ASP A 1 178 ? -46.972 -14.931 74.603 1.00 92.69 178 ASP A N 1
ATOM 1214 C CA . ASP A 1 178 ? -47.231 -16.315 75.023 1.00 92.69 178 ASP A CA 1
ATOM 1215 C C . ASP A 1 178 ? -47.036 -16.513 76.538 1.00 92.69 178 ASP A C 1
ATOM 1217 O O . 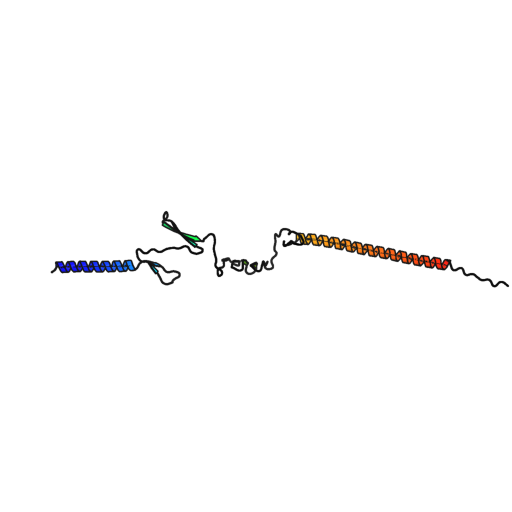ASP A 1 178 ? -47.823 -17.201 77.188 1.00 92.69 178 ASP A O 1
ATOM 1221 N N . LYS A 1 179 ? -46.028 -15.862 77.143 1.00 89.69 179 LYS A N 1
ATOM 1222 C CA . LYS A 1 179 ? -45.806 -15.901 78.603 1.00 89.69 179 LYS A CA 1
ATOM 1223 C C . LYS A 1 179 ? -46.923 -15.216 79.391 1.00 89.69 179 LYS A C 1
ATOM 1225 O O . LYS A 1 179 ? -47.261 -15.678 80.477 1.00 89.69 179 LYS A O 1
ATOM 1230 N N . GLY A 1 180 ? -47.474 -14.120 78.868 1.00 85.50 180 GLY A N 1
ATOM 1231 C CA . GLY A 1 180 ? -48.550 -13.364 79.516 1.00 85.50 180 GLY A CA 1
ATOM 1232 C C . GLY A 1 180 ? -49.899 -14.087 79.514 1.00 85.50 180 GLY A C 1
ATOM 1233 O O . GLY A 1 180 ? -50.705 -13.868 80.413 1.00 85.50 180 GLY A O 1
ATOM 1234 N N . LEU A 1 181 ? -50.133 -14.977 78.544 1.00 83.50 181 LEU A N 1
ATOM 1235 C CA . LEU A 1 181 ? -51.358 -15.779 78.435 1.00 83.50 181 LEU A CA 1
ATOM 1236 C C . LEU A 1 181 ? -51.378 -17.019 79.345 1.00 83.50 181 LEU A C 1
ATOM 1238 O O . LEU A 1 181 ? -52.401 -17.700 79.416 1.00 83.50 181 LEU A O 1
ATOM 1242 N N . ASN A 1 182 ? -50.288 -17.322 80.058 1.00 74.19 182 ASN A N 1
ATOM 1243 C CA . ASN A 1 182 ? -50.218 -18.458 80.976 1.00 74.19 182 ASN A CA 1
ATOM 1244 C C . ASN A 1 182 ? -51.007 -18.189 82.276 1.00 74.19 182 ASN A C 1
ATOM 1246 O O . ASN A 1 182 ? -50.434 -17.960 83.343 1.00 74.19 182 ASN A O 1
ATOM 1250 N N . PHE A 1 183 ? -52.339 -18.203 82.194 1.00 70.38 183 PHE A N 1
ATOM 1251 C CA . PHE A 1 183 ? -53.215 -18.216 83.361 1.00 70.38 183 PHE A CA 1
ATOM 1252 C C . PHE A 1 183 ? -53.175 -19.608 83.997 1.00 70.38 183 PHE A C 1
ATOM 1254 O O . PHE A 1 183 ? -53.877 -20.523 83.568 1.00 70.38 183 PHE A O 1
ATOM 1261 N N . SER A 1 184 ? -52.361 -19.778 85.039 1.00 67.25 184 SER A N 1
ATOM 1262 C CA . SER A 1 184 ? -52.485 -20.945 85.913 1.00 67.25 184 SER A CA 1
ATOM 1263 C C . SER A 1 184 ? -53.813 -20.839 86.660 1.00 67.25 184 SER A C 1
ATOM 1265 O O . SER A 1 184 ? -53.960 -20.040 87.589 1.00 67.25 184 SER A O 1
ATOM 1267 N N . VAL A 1 185 ? -54.808 -21.612 86.225 1.00 61.91 185 VAL A N 1
ATOM 1268 C CA . VAL A 1 185 ? -56.029 -21.811 87.001 1.00 61.91 185 VAL A CA 1
ATOM 1269 C C . VAL A 1 185 ? -55.623 -22.673 88.187 1.00 61.91 185 VAL A C 1
ATOM 1271 O O . VAL A 1 185 ? -55.446 -23.884 88.062 1.00 61.91 185 VAL A O 1
ATOM 1274 N N . ASN A 1 186 ? -55.431 -22.039 89.341 1.00 61.66 186 ASN A N 1
ATOM 1275 C CA . ASN A 1 186 ? -55.294 -22.739 90.608 1.00 61.66 186 ASN A CA 1
ATOM 1276 C C . ASN A 1 186 ? -56.681 -23.312 90.926 1.00 61.66 186 ASN A C 1
ATOM 1278 O O . ASN A 1 186 ? -57.492 -22.677 91.599 1.00 61.66 186 ASN A O 1
ATOM 1282 N N . GLY A 1 187 ? -57.005 -24.452 90.312 1.00 56.03 187 GLY A N 1
ATOM 1283 C CA . GLY A 1 187 ? -58.230 -25.193 90.559 1.00 56.03 187 GLY A CA 1
ATOM 1284 C C . GLY A 1 187 ? -58.257 -25.576 92.027 1.00 56.03 187 GLY A C 1
ATOM 1285 O O . GLY A 1 187 ? -57.641 -26.559 92.427 1.00 56.03 187 GLY A O 1
ATOM 1286 N N . GLY A 1 188 ? -58.929 -24.756 92.830 1.00 60.12 188 GLY A N 1
ATOM 1287 C CA . GLY A 1 188 ? -59.219 -25.074 94.211 1.00 60.12 188 GLY A CA 1
ATOM 1288 C C . GLY A 1 188 ? -60.035 -26.357 94.247 1.00 60.12 188 GLY A C 1
ATOM 1289 O O . GLY A 1 188 ? -61.135 -26.417 93.699 1.00 60.12 188 GLY A O 1
ATOM 1290 N N . THR A 1 189 ? -59.510 -27.380 94.907 1.00 53.81 189 THR A N 1
ATOM 1291 C CA . THR A 1 189 ? -60.355 -28.402 95.517 1.00 53.81 189 THR A CA 1
ATOM 1292 C C . THR A 1 189 ? -61.180 -27.713 96.596 1.00 53.81 189 THR A C 1
ATOM 1294 O O . THR A 1 189 ? -60.644 -27.296 97.623 1.00 53.81 189 THR A O 1
ATOM 1297 N N . ALA A 1 190 ? -62.467 -27.526 96.314 1.00 52.44 190 ALA A N 1
ATOM 1298 C CA . ALA A 1 190 ? -63.464 -27.160 97.303 1.00 52.44 190 ALA A CA 1
ATOM 1299 C C . ALA A 1 190 ? -64.115 -28.435 97.866 1.00 52.44 190 ALA A C 1
ATOM 1301 O O . ALA A 1 190 ? -64.470 -29.323 97.088 1.00 52.44 190 ALA A O 1
ATOM 1302 N N . ALA A 1 191 ? -64.318 -28.406 99.190 1.00 46.56 191 ALA A N 1
ATOM 1303 C CA . ALA A 1 191 ? -64.835 -29.427 100.113 1.00 46.56 191 ALA A CA 1
ATOM 1304 C C . ALA A 1 191 ? -63.817 -30.474 100.596 1.00 46.56 191 ALA A C 1
ATOM 1306 O O . ALA A 1 191 ? -63.402 -31.345 99.803 1.00 46.56 191 ALA A O 1
#

Solvent-accessible surface area (backbone atoms only — not comparable to full-atom values): 11658 Å² total; per-residue (Å²): 114,69,71,59,54,54,52,49,51,54,49,52,51,51,52,52,52,50,52,52,50,48,59,55,48,71,58,44,47,73,49,56,64,95,81,47,79,64,47,72,46,43,82,89,63,83,87,83,74,71,63,53,94,42,33,44,51,45,79,40,81,92,76,73,43,79,48,75,46,71,46,96,64,71,77,66,54,92,87,39,65,54,74,58,90,56,36,37,39,43,88,60,35,41,40,30,72,97,43,39,34,43,36,87,92,45,77,44,59,55,94,50,86,86,74,93,60,64,83,36,67,90,58,100,81,56,86,52,62,80,31,72,69,62,52,48,57,51,51,52,52,52,53,51,52,51,50,54,50,52,49,51,52,52,51,50,53,51,51,52,52,53,51,52,50,52,54,52,52,52,52,54,52,50,59,51,53,59,62,73,68,66,74,79,75,80,76,72,86,78,135

InterPro domains:
  IPR008635 Trimeric autotransporter adhesin YadA-like, stalk domain [PF05662] (113-157)
  IPR011049 Serralysin-like metalloprotease, C-terminal [SSF101967] (26-140)

Radius of gyration: 53.6 Å; Cα contacts (8 Å, |Δi|>4): 138; chains: 1; bounding box: 119×50×178 Å

Foldseek 3Di:
DVVVVVVVVVVVVVVVVVVVVVVVQQQADWDDDPPDHTDRAGPPRDDDDQADQFKHWDQDPVVRDIDMDGDPDDDQDQPGWDDDPQWIQHQQGIDGVQAWTQGPVGTDGSPDDDPPQDAFDDDPPTPGDHDPVNVVVVVVVVVVVVVVVVVVVVVVVVVVVVVVVVVVVVVVVVVVVVVVPPPPPPPDPDD